Protein AF-A0A2N1M6B8-F1 (afdb_monomer_lite)

Secondary structure (DSSP, 8-state):
-EEEEETT-TTTTTSGGGSEEEE---SS--HHHHHHHHHHHHHHHHHHHTTT-----EE---GGGTT-SSS---EEE-HHHHHH-TTSSTT--S--TTTTS-GGG-PPPHHHHHHHHHHHHHHTT-----EEPTTSS-EE--PPPHHHHHHHHHH--GGGTS-HHHHHHHHHHHHHHHHHHHHHH-TT--HHHHHHHHHHHHHHHTPPPEE-TTT--EEE-----GGG--HHHHHHHHTHHHHHHHTTTT-GGGG-THHHHHHHHHHIIIIITTSSTT-S-TTTT--HHHHHHHHHHHHHHHHHHHHTT--S---EEEEE--

Foldseek 3Di:
DKWKAFLVPLVCLLALLRGFDPFDDPDDDDLVVVLVRCVVVLVVVLVVLVVDDDDAWAWQDDLVCLADPPDQTDTHDWLVQCVVPQPPGPPRDHRDSNSSDHPLLPFDALVVLQVVVQVLVVVLVNHLAWDQDPPDNDIDGDDDDPVSSLCSLQPPQCVVPDDPQVSVLVNVLSVLVNVLSVLLVDLDHQLVVSLVSLVVSVCSQQFDFDADPVPRHTPDDHHDHSSSDDPSSSCSNNPVSVSCVVVVVRRSNSRHCNSVVVSVVCLCVVFPVVDPPQTDDPVPPDGSSRVVVVVSVVSVVVVVVVVVVDPDDIDMHMDDDD

Sequence (322 aa):
MITVALLDDLAKLFEPNYHYTVVLFPGTENYSTLKIAADTLIRELQELSSIGMVIDNICEIAKNQHGDRQTEWIISKKMSILNENPKAYLDHHSPPLFNMIPLDHYVPDKLHIMLRITDQMETLKIRFEFWKICDTDNWCYTFLMGNDKLCVLRKFNLAKLFDPEYVALIRSLWNGFAELYDLLEEREINPHYFRLKAKEWYELFLKKTVVNLETNIILVQGLYQSSDLTPYIHVLVLHIWEFMLKHQRWELNSFSCSAVEKKNHNHVSYFFHKTLKNGGKFQNKTSAIREIMEHENWLFFIFKIIFLFHILNLNIFIFYRF

Structure (mmCIF, N/CA/C/O backbone):
data_AF-A0A2N1M6B8-F1
#
_entry.id   AF-A0A2N1M6B8-F1
#
loop_
_atom_site.group_PDB
_atom_site.id
_atom_site.type_symbol
_atom_site.label_atom_id
_atom_site.label_alt_id
_atom_site.label_comp_id
_atom_site.label_asym_id
_atom_site.label_entity_id
_atom_site.label_seq_id
_atom_site.pdbx_PDB_ins_code
_atom_site.Cartn_x
_atom_site.Cartn_y
_atom_site.Cartn_z
_atom_site.occupancy
_atom_site.B_iso_or_equiv
_atom_site.auth_seq_id
_atom_site.auth_comp_id
_atom_site.auth_asym_id
_atom_site.auth_atom_id
_atom_site.pdbx_PDB_model_num
ATOM 1 N N . MET A 1 1 ? 14.928 4.179 -6.987 1.00 77.75 1 MET A N 1
ATOM 2 C CA . MET A 1 1 ? 15.310 3.122 -7.958 1.00 77.75 1 MET A CA 1
ATOM 3 C C . MET A 1 1 ? 14.069 2.790 -8.762 1.00 77.75 1 MET A C 1
ATOM 5 O O . MET A 1 1 ? 13.017 2.673 -8.148 1.00 77.75 1 MET A O 1
ATOM 9 N N . ILE A 1 2 ? 14.181 2.676 -10.085 1.00 78.00 2 ILE A N 1
ATOM 10 C CA . ILE A 1 2 ? 13.073 2.286 -10.968 1.00 78.00 2 ILE A CA 1
ATOM 11 C C . ILE A 1 2 ? 13.399 0.923 -11.556 1.00 78.00 2 ILE A C 1
ATOM 13 O O . ILE A 1 2 ? 14.467 0.751 -12.157 1.00 78.00 2 ILE A O 1
ATOM 17 N N . THR A 1 3 ? 12.491 -0.027 -11.375 1.00 80.38 3 THR A N 1
ATOM 18 C CA . THR A 1 3 ? 12.636 -1.392 -11.877 1.00 80.38 3 THR A CA 1
ATOM 19 C C . THR A 1 3 ? 11.481 -1.756 -12.789 1.00 80.38 3 THR A C 1
ATOM 21 O O . THR A 1 3 ? 10.383 -1.215 -12.683 1.00 80.38 3 THR A O 1
ATOM 24 N N . VAL A 1 4 ? 11.736 -2.700 -13.682 1.00 75.69 4 VAL A N 1
ATOM 25 C CA . VAL A 1 4 ? 10.759 -3.222 -14.627 1.00 75.69 4 VAL A CA 1
ATOM 26 C C . VAL A 1 4 ? 10.720 -4.738 -14.512 1.00 75.69 4 VAL A C 1
ATOM 28 O O . VAL A 1 4 ? 11.772 -5.370 -14.422 1.00 75.69 4 VAL A O 1
ATOM 31 N N . ALA A 1 5 ? 9.527 -5.324 -14.530 1.00 76.69 5 ALA A N 1
ATOM 32 C CA . ALA A 1 5 ? 9.352 -6.772 -14.593 1.00 76.69 5 ALA A CA 1
ATOM 33 C C . ALA A 1 5 ? 8.326 -7.159 -15.666 1.00 76.69 5 ALA A C 1
ATOM 35 O O . ALA A 1 5 ? 7.483 -6.350 -16.068 1.00 76.69 5 ALA A O 1
ATOM 36 N N . LEU A 1 6 ? 8.413 -8.407 -16.131 1.00 72.88 6 LEU A N 1
ATOM 37 C CA . LEU A 1 6 ? 7.446 -8.994 -17.056 1.00 72.88 6 LEU A CA 1
ATOM 38 C C . LEU A 1 6 ? 6.305 -9.627 -16.261 1.00 72.88 6 LEU A C 1
ATOM 40 O O . LEU A 1 6 ? 6.535 -10.562 -15.498 1.00 72.88 6 LEU A O 1
ATOM 44 N N . LEU A 1 7 ? 5.079 -9.153 -16.473 1.00 71.44 7 LEU A N 1
ATOM 45 C CA . LEU A 1 7 ? 3.898 -9.702 -15.797 1.00 71.44 7 LEU A CA 1
ATOM 46 C C . LEU A 1 7 ? 3.523 -11.096 -16.304 1.00 71.44 7 LEU A C 1
ATOM 48 O O . LEU A 1 7 ? 2.919 -11.873 -15.573 1.00 71.44 7 LEU A O 1
ATOM 52 N N . ASP A 1 8 ? 3.881 -11.424 -17.545 1.00 70.56 8 ASP A N 1
ATOM 53 C CA . ASP A 1 8 ? 3.573 -12.732 -18.129 1.00 70.56 8 ASP A CA 1
ATOM 54 C C . ASP A 1 8 ? 4.428 -13.872 -17.536 1.00 70.56 8 ASP A C 1
ATOM 56 O O . ASP A 1 8 ? 4.082 -15.039 -17.703 1.00 70.56 8 ASP A O 1
ATOM 60 N N . ASP A 1 9 ? 5.497 -13.560 -16.789 1.00 77.00 9 ASP A N 1
ATOM 61 C CA . ASP A 1 9 ? 6.315 -14.542 -16.060 1.00 77.00 9 ASP A CA 1
ATOM 62 C C . ASP A 1 9 ? 5.979 -14.543 -14.553 1.00 77.00 9 ASP A C 1
ATOM 64 O O . ASP A 1 9 ? 6.803 -14.226 -13.689 1.00 77.00 9 ASP A O 1
ATOM 68 N N . LEU A 1 10 ? 4.726 -14.895 -14.235 1.00 75.62 10 LEU A N 1
ATOM 69 C CA . LEU A 1 10 ? 4.168 -14.874 -12.871 1.00 75.62 10 LEU A CA 1
ATOM 70 C C . LEU A 1 10 ? 5.017 -15.651 -11.851 1.00 75.62 10 LEU A C 1
ATOM 72 O O . LEU A 1 10 ? 5.118 -15.252 -10.692 1.00 75.62 10 LEU A O 1
ATOM 76 N N . ALA A 1 11 ? 5.653 -16.750 -12.271 1.00 79.62 11 ALA A N 1
ATOM 77 C CA . ALA A 1 11 ? 6.455 -17.597 -11.388 1.00 79.62 11 ALA A CA 1
ATOM 78 C C . ALA A 1 11 ? 7.696 -16.872 -10.843 1.00 79.62 11 ALA A C 1
ATOM 80 O O . ALA A 1 11 ? 8.099 -17.105 -9.703 1.00 79.62 11 ALA A O 1
ATOM 81 N N . LYS A 1 12 ? 8.283 -15.978 -11.643 1.00 82.69 12 LYS A N 1
ATOM 82 C CA . LYS A 1 12 ? 9.507 -15.240 -11.306 1.00 82.69 12 LYS A CA 1
ATOM 83 C C . LYS A 1 12 ? 9.247 -13.810 -10.855 1.00 82.69 12 LYS A C 1
ATOM 85 O O . LYS A 1 12 ? 10.172 -13.129 -10.425 1.00 82.69 12 LYS A O 1
ATOM 90 N N . LEU A 1 13 ? 7.998 -13.355 -10.884 1.00 81.06 13 LEU A N 1
ATOM 91 C CA . LEU A 1 13 ? 7.628 -11.997 -10.491 1.00 81.06 13 LEU A CA 1
ATOM 92 C C . LEU A 1 13 ? 7.966 -11.679 -9.024 1.00 81.06 13 LEU A C 1
ATOM 94 O O . LEU A 1 13 ? 8.213 -10.529 -8.673 1.00 81.06 13 LEU A O 1
ATOM 98 N N . PHE A 1 14 ? 8.051 -12.699 -8.168 1.00 82.38 14 PHE A N 1
ATOM 99 C CA . PHE A 1 14 ? 8.452 -12.558 -6.764 1.00 82.38 14 PHE A CA 1
ATOM 100 C C . PHE A 1 14 ? 9.972 -12.662 -6.548 1.00 82.38 14 PHE A C 1
ATOM 102 O O . PHE A 1 14 ? 10.462 -12.505 -5.424 1.00 82.38 14 PHE A O 1
ATOM 109 N N . GLU A 1 15 ? 10.738 -12.922 -7.608 1.00 85.06 15 GLU A N 1
ATOM 110 C CA . GLU A 1 15 ? 12.187 -13.041 -7.558 1.00 85.06 15 GLU A CA 1
ATOM 111 C C . GLU A 1 15 ? 12.870 -11.697 -7.876 1.00 85.06 15 GLU A C 1
ATOM 113 O O . GLU A 1 15 ? 12.722 -11.163 -8.976 1.00 85.06 15 GLU A O 1
ATOM 118 N N . PRO A 1 16 ? 13.714 -11.163 -6.972 1.00 83.50 16 PRO A N 1
ATOM 119 C CA . PRO A 1 16 ? 14.399 -9.879 -7.166 1.00 83.50 16 PRO A CA 1
ATOM 120 C C . PRO A 1 16 ? 15.223 -9.764 -8.457 1.00 83.50 16 PRO A C 1
ATOM 122 O O . PRO A 1 16 ? 15.417 -8.670 -8.979 1.00 83.50 16 PRO A O 1
ATOM 125 N N . ASN A 1 17 ? 15.736 -10.882 -8.976 1.00 83.19 17 ASN A N 1
ATOM 126 C CA . ASN A 1 17 ? 16.602 -10.893 -10.158 1.00 83.19 17 ASN A CA 1
ATOM 127 C C . ASN A 1 17 ? 15.834 -10.682 -11.471 1.00 83.19 17 ASN A C 1
ATOM 129 O O . ASN A 1 17 ? 16.452 -10.344 -12.476 1.00 83.19 17 ASN A O 1
ATOM 133 N N . TYR A 1 18 ? 14.509 -10.842 -11.451 1.00 82.56 18 TYR A N 1
ATOM 134 C CA . TYR A 1 18 ? 13.621 -10.615 -12.596 1.00 82.56 18 TYR A CA 1
ATOM 135 C C . TYR A 1 18 ? 12.947 -9.237 -12.557 1.00 82.56 18 TYR A C 1
ATOM 137 O O . TYR A 1 18 ? 12.145 -8.901 -13.424 1.00 82.56 18 TYR A O 1
ATOM 145 N N . HIS A 1 19 ? 13.316 -8.417 -11.568 1.00 80.94 19 HIS A N 1
ATOM 146 C CA . HIS A 1 19 ? 13.039 -6.986 -11.528 1.00 80.94 19 HIS A CA 1
ATOM 147 C C . HIS A 1 19 ? 14.270 -6.250 -12.037 1.00 80.94 19 HIS A C 1
ATOM 149 O O . HIS A 1 19 ? 15.235 -6.037 -11.303 1.00 80.94 19 HIS A O 1
ATOM 155 N N . TYR A 1 20 ? 14.274 -5.897 -13.313 1.00 82.06 20 TYR A N 1
ATOM 156 C CA . TYR A 1 20 ? 15.422 -5.296 -13.978 1.00 82.06 20 TYR A CA 1
ATOM 157 C C . TYR A 1 20 ? 15.507 -3.813 -13.644 1.00 82.06 20 TYR A C 1
ATOM 159 O O . TYR A 1 20 ? 14.554 -3.069 -13.875 1.00 82.06 20 TYR A O 1
ATOM 167 N N . THR A 1 21 ? 16.633 -3.363 -13.090 1.00 82.12 21 THR A N 1
ATOM 168 C CA . THR A 1 21 ? 16.799 -1.942 -12.775 1.00 82.12 21 THR A CA 1
ATOM 169 C C . THR A 1 21 ? 17.074 -1.153 -14.041 1.00 82.12 21 THR A C 1
ATOM 171 O O . THR A 1 21 ? 18.064 -1.399 -14.723 1.00 82.12 21 THR A O 1
ATOM 174 N N . VAL A 1 22 ? 16.221 -0.171 -14.322 1.00 76.38 22 VAL A N 1
ATOM 175 C CA . VAL A 1 22 ? 16.347 0.691 -15.505 1.00 76.38 22 VAL A CA 1
ATOM 176 C C . VAL A 1 22 ? 16.880 2.068 -15.124 1.00 76.38 22 VAL A C 1
ATOM 178 O O . VAL A 1 22 ? 17.647 2.666 -15.872 1.00 76.38 22 VAL A O 1
ATOM 181 N N . VAL A 1 23 ? 16.534 2.558 -13.928 1.00 77.19 23 VAL A N 1
ATOM 182 C CA . VAL A 1 23 ? 17.032 3.843 -13.422 1.00 77.19 23 VAL A CA 1
ATOM 183 C C . VAL A 1 23 ? 17.522 3.690 -11.986 1.00 77.19 23 VAL A C 1
ATOM 185 O O . VAL A 1 23 ? 16.770 3.338 -11.069 1.00 77.19 23 VAL A O 1
ATOM 188 N N . LEU A 1 24 ? 18.796 4.017 -11.774 1.00 76.69 24 LEU A N 1
ATOM 189 C CA . LEU A 1 24 ? 19.393 4.180 -10.452 1.00 76.69 24 LEU A CA 1
ATOM 190 C C . LEU A 1 24 ? 19.561 5.665 -10.167 1.00 76.69 24 LEU A C 1
ATOM 192 O O . LEU A 1 24 ? 20.281 6.368 -10.868 1.00 76.69 24 LEU A O 1
ATOM 196 N N . PHE A 1 25 ? 18.893 6.124 -9.115 1.00 73.19 25 PHE A N 1
ATOM 197 C CA . PHE A 1 25 ? 18.951 7.506 -8.668 1.00 73.19 25 PHE A CA 1
ATOM 198 C C . PHE A 1 25 ? 19.663 7.569 -7.310 1.00 73.19 25 PHE A C 1
ATOM 200 O O . PHE A 1 25 ? 19.127 7.039 -6.332 1.00 73.19 25 PHE A O 1
ATOM 207 N N . PRO A 1 26 ? 20.869 8.159 -7.235 1.00 66.94 26 PRO A N 1
ATOM 208 C CA . PRO A 1 26 ? 21.558 8.372 -5.972 1.00 66.94 26 PRO A CA 1
ATOM 209 C C . PRO A 1 26 ? 21.147 9.705 -5.331 1.00 66.94 26 PRO A C 1
ATOM 211 O O . PRO A 1 26 ? 21.200 10.752 -5.971 1.00 66.94 26 PRO A O 1
ATOM 214 N N . GLY A 1 27 ? 20.809 9.678 -4.040 1.00 66.81 27 GLY A N 1
ATOM 215 C CA . GLY A 1 27 ? 20.515 10.878 -3.248 1.00 66.81 27 GLY A CA 1
ATOM 216 C C . GLY A 1 27 ? 19.039 11.030 -2.879 1.00 66.81 27 GLY A C 1
ATOM 217 O O . GLY A 1 27 ? 18.257 10.089 -2.989 1.00 66.81 27 GLY A O 1
ATOM 218 N N . THR A 1 28 ? 18.670 12.215 -2.388 1.00 67.94 28 THR A N 1
ATOM 219 C CA . THR A 1 28 ? 17.295 12.516 -1.969 1.00 67.94 28 THR A CA 1
ATOM 220 C C . THR A 1 28 ? 16.399 12.733 -3.175 1.00 67.94 28 THR A C 1
ATOM 222 O O . THR A 1 28 ? 16.724 13.523 -4.064 1.00 67.94 28 THR A O 1
ATOM 225 N N . GLU A 1 29 ? 15.272 12.034 -3.190 1.00 68.19 29 GLU A N 1
ATOM 226 C CA . GLU A 1 29 ? 14.307 12.077 -4.277 1.00 68.19 29 GLU A CA 1
ATOM 227 C C . GLU A 1 29 ? 13.737 13.490 -4.473 1.00 68.19 29 GLU A C 1
ATOM 229 O O . GLU A 1 29 ? 13.242 14.126 -3.542 1.00 68.19 29 GLU A O 1
ATOM 234 N N . ASN A 1 30 ? 13.818 13.991 -5.705 1.00 81.12 30 ASN A N 1
ATOM 235 C CA . ASN A 1 30 ? 13.208 15.244 -6.130 1.00 81.12 30 ASN A CA 1
ATOM 236 C C . ASN A 1 30 ? 12.657 15.062 -7.547 1.00 81.12 30 ASN A C 1
ATOM 238 O O . ASN A 1 30 ? 13.334 14.519 -8.416 1.00 81.12 30 ASN A O 1
ATOM 242 N N . TYR A 1 31 ? 11.439 15.549 -7.789 1.00 81.75 31 TYR A N 1
ATOM 243 C CA . TYR A 1 31 ? 10.756 15.391 -9.073 1.00 81.75 31 TYR A CA 1
ATOM 244 C C . TYR A 1 31 ? 11.598 15.854 -10.275 1.00 81.75 31 TYR A C 1
ATOM 246 O O . TYR A 1 31 ? 11.658 15.167 -11.290 1.00 81.75 31 TYR A O 1
ATOM 254 N N . SER A 1 32 ? 12.287 16.994 -10.164 1.00 82.94 32 SER A N 1
ATOM 255 C CA . SER A 1 32 ? 13.091 17.560 -11.257 1.00 82.94 32 SER A CA 1
ATOM 256 C C . SER A 1 32 ? 14.286 16.680 -11.627 1.00 82.94 32 SER A C 1
ATOM 258 O O . SER A 1 32 ? 14.518 16.408 -12.803 1.00 82.94 32 SER A O 1
ATOM 260 N N . THR A 1 33 ? 15.015 16.182 -10.629 1.00 82.31 33 THR A N 1
ATOM 261 C CA . THR A 1 33 ? 16.193 15.335 -10.833 1.00 82.31 33 THR A CA 1
ATOM 262 C C . THR A 1 33 ? 15.798 13.927 -11.257 1.00 82.31 33 THR A C 1
ATOM 264 O O . THR A 1 33 ? 16.458 13.335 -12.107 1.00 82.31 33 THR A O 1
ATOM 267 N N . LEU A 1 34 ? 14.688 13.413 -10.726 1.00 80.81 34 LEU A N 1
ATOM 268 C CA . LEU A 1 34 ? 14.121 12.133 -11.126 1.00 80.81 34 LEU A CA 1
ATOM 269 C C . LEU A 1 34 ? 13.634 12.159 -12.578 1.00 80.81 34 LEU A C 1
ATOM 271 O O . LEU A 1 34 ? 13.918 11.228 -13.326 1.00 80.81 34 LEU A O 1
ATOM 275 N N . LYS A 1 35 ? 12.967 13.241 -12.997 1.00 83.31 35 LYS A N 1
ATOM 276 C CA . LYS A 1 35 ? 12.542 13.439 -14.387 1.00 83.31 35 LYS A CA 1
ATOM 277 C C . LYS A 1 35 ? 13.728 13.416 -15.347 1.00 83.31 35 LYS A C 1
ATOM 279 O O . LYS A 1 35 ? 13.648 12.763 -16.377 1.00 83.31 35 LYS A O 1
ATOM 284 N N . ILE A 1 36 ? 14.835 14.069 -14.987 1.00 82.81 36 ILE A N 1
ATOM 285 C CA . ILE A 1 36 ? 16.073 14.040 -15.781 1.00 82.81 36 ILE A CA 1
ATOM 286 C C . ILE A 1 36 ? 16.651 12.620 -15.834 1.00 82.81 36 ILE A C 1
ATOM 288 O O . ILE A 1 36 ? 17.014 12.143 -16.904 1.00 82.81 36 ILE A O 1
ATOM 292 N N . ALA A 1 37 ? 16.715 11.924 -14.696 1.00 79.44 37 ALA A N 1
ATOM 293 C CA . ALA A 1 37 ? 17.254 10.566 -14.631 1.00 79.44 37 ALA A CA 1
ATOM 294 C C . ALA A 1 37 ? 16.411 9.545 -15.419 1.00 79.44 37 ALA A C 1
ATOM 296 O O . ALA A 1 37 ? 16.953 8.566 -15.927 1.00 79.44 37 ALA A O 1
ATOM 297 N N . ALA A 1 38 ? 15.100 9.771 -15.521 1.00 81.06 38 ALA A N 1
ATOM 298 C CA . ALA A 1 38 ? 14.165 8.917 -16.243 1.00 81.06 38 ALA A CA 1
ATOM 299 C C . ALA A 1 38 ? 13.922 9.347 -17.704 1.00 81.06 38 ALA A C 1
ATOM 301 O O . ALA A 1 38 ? 13.189 8.652 -18.398 1.00 81.06 38 ALA A O 1
ATOM 302 N N . ASP A 1 39 ? 14.516 10.443 -18.192 1.00 80.94 39 ASP A N 1
ATOM 303 C CA . ASP A 1 39 ? 14.185 11.049 -19.496 1.00 80.94 39 ASP A CA 1
ATOM 304 C C . ASP A 1 39 ? 14.334 10.076 -20.675 1.00 80.94 39 ASP A C 1
ATOM 306 O O . ASP A 1 39 ? 13.427 9.938 -21.496 1.00 80.94 39 ASP A O 1
ATOM 310 N N . THR A 1 40 ? 15.441 9.327 -20.716 1.00 77.06 40 THR A N 1
ATOM 311 C CA . THR A 1 40 ? 15.673 8.300 -21.742 1.00 77.06 40 THR A CA 1
ATOM 312 C C . THR A 1 40 ? 14.572 7.243 -21.731 1.00 77.06 40 THR A C 1
ATOM 314 O O . THR A 1 40 ? 14.008 6.937 -22.777 1.00 77.06 40 THR A O 1
ATOM 317 N N . LEU A 1 41 ? 14.223 6.728 -20.546 1.00 77.38 41 LEU A N 1
ATOM 318 C CA . LEU A 1 41 ? 13.160 5.736 -20.382 1.00 77.38 41 LEU A CA 1
ATOM 319 C C . LEU A 1 41 ? 11.796 6.310 -20.790 1.00 77.38 41 LEU A C 1
ATOM 321 O O . LEU A 1 41 ? 11.024 5.640 -21.465 1.00 77.38 41 LEU A O 1
ATOM 325 N N . ILE A 1 42 ? 11.502 7.555 -20.408 1.00 78.75 42 ILE A N 1
ATOM 326 C CA . ILE A 1 42 ? 10.256 8.242 -20.768 1.00 78.75 42 ILE A CA 1
ATOM 327 C C . ILE A 1 42 ? 10.128 8.351 -22.290 1.00 78.75 42 ILE A C 1
ATOM 329 O O . ILE A 1 42 ? 9.075 8.021 -22.829 1.00 78.75 42 ILE A O 1
ATOM 333 N N . ARG A 1 43 ? 11.191 8.760 -22.992 1.00 75.94 43 ARG A N 1
ATOM 334 C CA . ARG A 1 43 ? 11.193 8.856 -24.459 1.00 75.94 43 ARG A CA 1
ATOM 335 C C . ARG A 1 43 ? 10.968 7.503 -25.134 1.00 75.94 43 ARG A C 1
ATOM 337 O O . ARG A 1 43 ? 10.127 7.411 -26.022 1.00 75.94 43 ARG A O 1
ATOM 344 N N . GLU A 1 44 ? 11.667 6.459 -24.686 1.00 71.06 44 GLU A N 1
ATOM 345 C CA . GLU A 1 44 ? 11.485 5.096 -25.209 1.00 71.06 44 GLU A CA 1
ATOM 346 C C . GLU A 1 44 ? 10.043 4.600 -24.994 1.00 71.06 44 GLU A C 1
ATOM 348 O O . GLU A 1 44 ? 9.427 4.041 -25.900 1.00 71.06 44 GLU A O 1
ATOM 353 N N . LEU A 1 45 ? 9.457 4.863 -23.822 1.00 70.62 45 LEU A N 1
ATOM 354 C CA . LEU A 1 45 ? 8.063 4.514 -23.532 1.00 70.62 45 LEU A CA 1
ATOM 355 C C . LEU A 1 45 ? 7.064 5.320 -24.373 1.00 70.62 45 LEU A C 1
ATOM 357 O O . LEU A 1 45 ? 6.035 4.780 -24.772 1.00 70.62 45 LEU A O 1
ATOM 361 N N . GLN A 1 46 ? 7.343 6.592 -24.661 1.00 72.00 46 GLN A N 1
ATOM 362 C CA . GLN A 1 46 ? 6.497 7.424 -25.521 1.00 72.00 46 GLN A CA 1
ATOM 363 C C . GLN A 1 46 ? 6.475 6.904 -26.961 1.00 72.00 46 GLN A C 1
ATOM 365 O O . GLN A 1 46 ? 5.391 6.777 -27.538 1.00 72.00 46 GLN A O 1
ATOM 370 N N . GLU A 1 47 ? 7.639 6.540 -27.505 1.00 70.69 47 GLU A N 1
ATOM 371 C CA . GLU A 1 47 ? 7.759 5.897 -28.818 1.00 70.69 47 GLU A CA 1
ATOM 372 C C . GLU A 1 47 ? 6.946 4.595 -28.864 1.00 70.69 47 GLU A C 1
ATOM 374 O O . GLU A 1 47 ? 6.155 4.397 -29.787 1.00 70.69 47 GLU A O 1
ATOM 379 N N . LEU A 1 48 ? 7.039 3.756 -27.826 1.00 63.91 48 LEU A N 1
ATOM 380 C CA . LEU A 1 48 ? 6.246 2.526 -27.720 1.00 63.91 48 LEU A CA 1
ATOM 381 C C . LEU A 1 48 ? 4.736 2.796 -27.598 1.00 63.91 48 LEU A C 1
ATOM 383 O O . LEU A 1 48 ? 3.940 2.098 -28.226 1.00 63.91 48 LEU A O 1
ATOM 387 N N . SER A 1 49 ? 4.326 3.822 -26.843 1.00 61.84 49 SER A N 1
ATOM 388 C CA . SER A 1 49 ? 2.904 4.161 -26.668 1.00 61.84 49 SER A CA 1
ATOM 389 C C . SER A 1 49 ? 2.232 4.575 -27.983 1.00 61.84 49 SER A C 1
ATOM 391 O O . SER A 1 49 ? 1.070 4.237 -28.215 1.00 61.84 49 SER A O 1
ATOM 393 N N . SER A 1 50 ? 2.988 5.218 -28.887 1.00 59.94 50 SER A N 1
ATOM 394 C CA . SER A 1 50 ? 2.508 5.671 -30.200 1.00 59.94 50 SER A CA 1
ATOM 395 C C . SER A 1 50 ? 2.099 4.528 -31.143 1.00 59.94 50 SER A C 1
ATOM 397 O O . SER A 1 50 ? 1.430 4.768 -32.147 1.00 59.94 50 SER A O 1
ATOM 399 N N . ILE A 1 51 ? 2.447 3.280 -30.796 1.00 55.16 51 ILE A N 1
ATOM 400 C CA . ILE A 1 51 ? 2.223 2.075 -31.607 1.00 55.16 51 ILE A CA 1
ATOM 401 C C . ILE A 1 51 ? 0.948 1.310 -31.178 1.00 55.16 51 ILE A C 1
ATOM 403 O O . ILE A 1 51 ? 0.564 0.355 -31.848 1.00 55.16 51 ILE A O 1
ATOM 407 N N . GLY A 1 52 ? 0.216 1.752 -30.139 1.00 45.62 52 GLY A N 1
ATOM 408 C CA . GLY A 1 52 ? -1.165 1.277 -29.924 1.00 45.62 52 GLY A CA 1
ATOM 409 C C . GLY A 1 52 ? -1.628 1.002 -28.492 1.00 45.62 52 GLY A C 1
ATOM 410 O O . GLY A 1 52 ? -2.522 0.178 -28.314 1.00 45.62 52 GLY A O 1
ATOM 411 N N . MET A 1 53 ? -1.083 1.666 -27.468 1.00 37.66 53 MET A N 1
ATOM 412 C CA . MET A 1 53 ? -1.631 1.564 -26.106 1.00 37.66 53 MET A CA 1
ATOM 413 C C . MET A 1 53 ? -2.602 2.714 -25.822 1.00 37.66 53 MET A C 1
ATOM 415 O O . MET A 1 53 ? -2.190 3.859 -25.663 1.00 37.66 53 MET A O 1
ATOM 419 N N . VAL A 1 54 ? -3.896 2.405 -25.728 1.00 37.59 54 VAL A N 1
ATOM 420 C CA . VAL A 1 54 ? -4.938 3.324 -25.241 1.00 37.59 54 VAL A CA 1
ATOM 421 C C . VAL A 1 54 ? -5.869 2.541 -24.323 1.00 37.59 54 VAL A C 1
ATOM 423 O O . VAL A 1 54 ? -6.289 1.465 -24.732 1.00 37.59 54 VAL A O 1
ATOM 426 N N . ILE A 1 55 ? -6.181 3.083 -23.134 1.00 31.28 55 ILE A N 1
ATOM 427 C CA . ILE A 1 55 ? -7.445 2.998 -22.353 1.00 31.28 55 ILE A CA 1
ATOM 428 C C . ILE A 1 55 ? -7.235 3.739 -21.004 1.00 31.28 55 ILE A C 1
ATOM 430 O O . ILE A 1 55 ? -6.134 3.711 -20.477 1.00 31.28 55 ILE A O 1
ATOM 434 N N . ASP A 1 56 ? -8.263 4.444 -20.495 1.00 34.28 56 ASP A N 1
ATOM 435 C CA . ASP A 1 56 ? -8.227 5.429 -19.387 1.00 34.28 56 ASP A CA 1
ATOM 436 C C . ASP A 1 56 ? -8.703 4.902 -17.998 1.00 34.28 56 ASP A C 1
ATOM 438 O O . ASP A 1 56 ? -9.620 4.079 -17.922 1.00 34.28 56 ASP A O 1
ATOM 442 N N . ASN A 1 57 ? -8.190 5.512 -16.902 1.00 42.34 57 ASN A N 1
ATOM 443 C CA . ASN A 1 57 ? -8.927 6.183 -15.783 1.00 42.34 57 ASN A CA 1
ATOM 444 C C . ASN A 1 57 ? -8.303 6.009 -14.345 1.00 42.34 57 ASN A C 1
ATOM 446 O O . ASN A 1 57 ? -7.896 4.911 -13.990 1.00 42.34 57 ASN A O 1
ATOM 450 N N . ILE A 1 58 ? -8.332 7.031 -13.454 1.00 50.16 58 ILE A N 1
ATOM 451 C CA . ILE A 1 58 ? -8.165 6.960 -11.951 1.00 50.16 58 ILE A CA 1
ATOM 452 C C . ILE A 1 58 ? -9.296 7.736 -11.227 1.00 50.16 58 ILE A C 1
ATOM 454 O O . ILE A 1 58 ? -9.934 8.554 -11.845 1.00 50.16 58 ILE A O 1
ATOM 458 N N . CYS A 1 59 ? -9.607 7.563 -9.937 1.00 52.47 59 CYS A N 1
ATOM 459 C CA . CYS A 1 59 ? -10.696 8.313 -9.262 1.00 52.47 59 CYS A CA 1
ATOM 460 C C . CYS A 1 59 ? -10.444 9.827 -9.013 1.00 52.47 59 CYS A C 1
ATOM 462 O O . CYS A 1 59 ? -9.345 10.236 -8.618 1.00 52.47 59 CYS A O 1
ATOM 464 N N . GLU A 1 60 ? -11.469 10.672 -9.217 1.00 55.47 60 GLU A N 1
ATOM 465 C CA . GLU A 1 60 ? -11.489 12.129 -8.966 1.00 55.47 60 GLU A CA 1
ATOM 466 C C . GLU A 1 60 ? -11.859 12.476 -7.523 1.00 55.47 60 GLU A C 1
ATOM 468 O O . GLU A 1 60 ? -13.000 12.805 -7.223 1.00 55.47 60 GLU A O 1
ATOM 473 N N . ILE A 1 61 ? -10.890 12.405 -6.609 1.00 58.38 61 ILE A N 1
ATOM 474 C CA . ILE A 1 61 ? -11.137 12.737 -5.201 1.00 58.38 61 ILE A CA 1
ATOM 475 C C . ILE A 1 61 ? -10.138 13.764 -4.691 1.00 58.38 61 ILE A C 1
ATOM 477 O O . ILE A 1 61 ? -8.931 13.635 -4.924 1.00 58.38 61 ILE A O 1
ATOM 481 N N . ALA A 1 62 ? -10.675 14.769 -3.999 1.00 57.72 62 ALA A N 1
ATOM 482 C CA . ALA A 1 62 ? -9.945 15.730 -3.185 1.00 57.72 62 ALA A CA 1
ATOM 483 C C . ALA A 1 62 ? -9.852 15.253 -1.725 1.00 57.72 62 ALA A C 1
ATOM 485 O O . ALA A 1 62 ? -10.764 14.594 -1.218 1.00 57.72 62 ALA A O 1
ATOM 486 N N . LYS A 1 63 ? -8.787 15.640 -1.008 1.00 59.16 63 LYS A N 1
ATOM 487 C CA . LYS A 1 63 ? -8.549 15.199 0.386 1.00 59.16 63 LYS A CA 1
ATOM 488 C C . LYS A 1 63 ? -9.717 15.448 1.345 1.00 59.16 63 LYS A C 1
ATOM 490 O O . LYS A 1 63 ? -9.937 14.673 2.270 1.00 59.16 63 LYS A O 1
ATOM 495 N N . ASN A 1 64 ? -10.471 16.523 1.141 1.00 61.91 64 ASN A N 1
ATOM 496 C CA . ASN A 1 64 ? -11.614 16.896 1.976 1.00 61.91 64 ASN A CA 1
ATOM 497 C C . ASN A 1 64 ? -12.889 16.075 1.699 1.00 61.91 64 ASN A C 1
ATOM 499 O O . ASN A 1 64 ? -13.844 16.185 2.463 1.00 61.91 64 ASN A O 1
ATOM 503 N N . GLN A 1 65 ? -12.915 15.260 0.641 1.00 58.56 65 GLN A N 1
ATOM 504 C CA . GLN A 1 65 ? -14.086 14.482 0.221 1.00 58.56 65 GLN A CA 1
ATOM 505 C C . GLN A 1 65 ? -14.022 13.000 0.618 1.00 58.56 65 GLN A C 1
ATOM 507 O O . GLN A 1 65 ? -14.999 12.284 0.425 1.00 58.56 65 GLN A O 1
ATOM 512 N N . HIS A 1 66 ? -12.928 12.533 1.234 1.00 59.12 66 HIS A N 1
ATOM 513 C CA . HIS A 1 66 ? -12.741 11.119 1.611 1.00 59.12 66 HIS A CA 1
ATOM 514 C C . HIS A 1 66 ? -13.871 10.546 2.490 1.00 59.12 66 HIS A C 1
ATOM 516 O O . HIS A 1 66 ? -14.058 9.332 2.550 1.00 59.12 66 HIS A O 1
ATOM 522 N N . GLY A 1 67 ? -14.593 11.421 3.193 1.00 55.22 67 GLY A N 1
ATOM 523 C CA . GLY A 1 67 ? -15.667 11.093 4.124 1.00 55.22 67 GLY A CA 1
ATOM 524 C C . GLY A 1 67 ? -17.082 11.052 3.564 1.00 55.22 67 GLY A C 1
ATOM 525 O O . GLY A 1 67 ? -17.996 10.754 4.337 1.00 55.22 67 GLY A O 1
ATOM 526 N N . ASP A 1 68 ? -17.291 11.418 2.297 1.00 63.78 68 ASP A N 1
ATOM 527 C CA . ASP A 1 68 ? -18.641 11.476 1.739 1.00 63.78 68 ASP A CA 1
ATOM 528 C C . ASP A 1 68 ? -19.181 10.060 1.509 1.00 63.78 68 ASP A C 1
ATOM 530 O O . ASP A 1 68 ? -18.595 9.253 0.785 1.00 63.78 68 ASP A O 1
ATOM 534 N N . ARG A 1 69 ? -20.297 9.764 2.182 1.00 56.19 69 ARG A N 1
ATOM 535 C CA . ARG A 1 69 ? -20.962 8.455 2.181 1.00 56.19 69 ARG A CA 1
ATOM 536 C C . ARG A 1 69 ? -22.093 8.364 1.155 1.00 56.19 69 ARG A C 1
ATOM 538 O O . ARG A 1 69 ? -22.667 7.289 1.006 1.00 56.19 69 ARG A O 1
ATOM 545 N N . GLN A 1 70 ? -22.475 9.477 0.524 1.00 53.34 70 GLN A N 1
ATOM 546 C CA . GLN A 1 70 ? -23.621 9.533 -0.395 1.00 53.34 70 GLN A CA 1
ATOM 547 C C . GLN A 1 70 ? -23.222 9.345 -1.863 1.00 53.34 70 GLN A C 1
ATOM 549 O O . GLN A 1 70 ? -24.088 9.140 -2.712 1.00 53.34 70 GLN A O 1
ATOM 554 N N . THR A 1 71 ? -21.926 9.369 -2.161 1.00 57.44 71 THR A N 1
ATOM 555 C CA . THR A 1 71 ? -21.370 9.216 -3.502 1.00 57.44 71 THR A CA 1
ATOM 556 C C . THR A 1 71 ? -20.845 7.798 -3.725 1.00 57.44 71 THR A C 1
ATOM 558 O O . THR A 1 71 ? -20.030 7.281 -2.960 1.00 57.44 71 THR A O 1
ATOM 561 N N . GLU A 1 72 ? -21.293 7.147 -4.804 1.00 61.78 72 GLU A N 1
ATOM 562 C CA . GLU A 1 72 ? -20.544 6.016 -5.354 1.00 61.78 72 GLU A CA 1
ATOM 563 C C . GLU A 1 72 ? -19.301 6.573 -6.050 1.00 61.78 72 GLU A C 1
ATOM 565 O O . GLU A 1 72 ? -19.381 7.207 -7.101 1.00 61.78 72 GLU A O 1
ATOM 570 N N . TRP A 1 73 ? -18.147 6.377 -5.418 1.00 66.75 73 TRP A N 1
ATOM 571 C CA . TRP A 1 73 ? -16.865 6.807 -5.956 1.00 66.75 73 TRP A CA 1
ATOM 572 C C . TRP A 1 73 ? -16.446 5.889 -7.103 1.00 66.75 73 TRP A C 1
ATOM 574 O O . TRP A 1 73 ? -16.210 4.702 -6.892 1.00 66.75 73 TRP A O 1
ATOM 584 N N . ILE A 1 74 ? -16.361 6.451 -8.310 1.00 62.69 74 ILE A N 1
ATOM 585 C CA . ILE A 1 74 ? -15.975 5.740 -9.534 1.00 62.69 74 ILE A CA 1
ATOM 586 C C . ILE A 1 74 ? -14.692 6.363 -10.090 1.00 62.69 74 ILE A C 1
ATOM 588 O O . ILE A 1 74 ? -14.425 7.559 -9.952 1.00 62.69 74 ILE A O 1
ATOM 592 N N . ILE A 1 75 ? -13.870 5.531 -10.715 1.00 65.62 75 ILE A N 1
ATOM 593 C CA . ILE A 1 75 ? -12.644 5.924 -11.404 1.00 65.62 75 ILE A CA 1
ATOM 594 C C . ILE A 1 75 ? -12.977 6.780 -12.663 1.00 65.62 75 ILE A C 1
ATOM 596 O O . ILE A 1 75 ? -13.565 6.254 -13.604 1.00 65.62 75 ILE A O 1
ATOM 600 N N . SER A 1 76 ? -12.593 8.073 -12.710 1.00 68.50 76 SER A N 1
ATOM 601 C CA . SER A 1 76 ? -12.967 9.031 -13.789 1.00 68.50 76 SER A CA 1
ATOM 602 C C . SER A 1 76 ? -11.876 9.996 -14.316 1.00 68.50 76 SER A C 1
ATOM 604 O O . SER A 1 76 ? -11.988 10.471 -15.445 1.00 68.50 76 SER A O 1
ATOM 606 N N . LYS A 1 77 ? -10.810 10.280 -13.551 1.00 73.88 77 LYS A N 1
ATOM 607 C CA . LYS A 1 77 ? -9.625 11.063 -13.949 1.00 73.88 77 LYS A CA 1
ATOM 608 C C . LYS A 1 77 ? -8.994 10.472 -15.190 1.00 73.88 77 LYS A C 1
ATOM 610 O O . LYS A 1 77 ? -8.625 9.300 -15.198 1.00 73.88 77 LYS A O 1
ATOM 615 N N . LYS A 1 78 ? -8.709 11.328 -16.163 1.00 76.25 78 LYS A N 1
ATOM 616 C CA . LYS A 1 78 ? -7.998 10.955 -17.392 1.00 76.25 78 LYS A CA 1
ATOM 617 C C . LYS A 1 78 ? -6.581 11.501 -17.426 1.00 76.25 78 LYS A C 1
ATOM 619 O O . LYS A 1 78 ? -6.340 12.637 -17.008 1.00 76.25 78 LYS A O 1
ATOM 624 N N . MET A 1 79 ? -5.661 10.706 -17.975 1.00 78.81 79 MET A N 1
ATOM 625 C CA . MET A 1 79 ? -4.268 11.125 -18.158 1.00 78.81 79 MET A CA 1
ATOM 626 C C . MET A 1 79 ? -4.161 12.281 -19.162 1.00 78.81 79 MET A C 1
ATOM 628 O O . MET A 1 79 ? -3.395 13.215 -18.946 1.00 78.81 79 MET A O 1
ATOM 632 N N . SER A 1 80 ? -4.989 12.273 -20.212 1.00 81.00 80 SER A N 1
ATOM 633 C CA . SER A 1 80 ? -5.065 13.348 -21.215 1.00 81.00 80 SER A CA 1
ATOM 634 C C . SER A 1 80 ? -5.326 14.722 -20.591 1.00 81.00 80 SER A C 1
ATOM 636 O O . SER A 1 80 ? -4.610 15.677 -20.877 1.00 81.00 80 SER A O 1
ATOM 638 N N . ILE A 1 81 ? -6.271 14.797 -19.653 1.00 81.88 81 ILE A N 1
ATOM 639 C CA . ILE A 1 81 ? -6.617 16.035 -18.943 1.00 81.88 81 ILE A CA 1
ATOM 640 C C . ILE A 1 81 ? -5.437 16.531 -18.086 1.00 81.88 81 ILE A C 1
ATOM 642 O O . ILE A 1 81 ? -5.149 17.727 -18.071 1.00 81.88 81 ILE A O 1
ATOM 646 N N . LEU A 1 82 ? -4.717 15.628 -17.406 1.00 80.38 82 LEU A N 1
ATOM 647 C CA . LEU A 1 82 ? -3.518 15.981 -16.627 1.00 80.38 82 LEU A CA 1
ATOM 648 C C . LEU A 1 82 ? -2.348 16.437 -17.506 1.00 80.38 82 LEU A C 1
ATOM 650 O O . LEU A 1 82 ? -1.557 17.278 -17.077 1.00 80.38 82 LEU A O 1
ATOM 654 N N . ASN A 1 83 ? -2.235 15.887 -18.715 1.00 82.69 83 ASN A N 1
ATOM 655 C CA . ASN A 1 83 ? -1.209 16.268 -19.682 1.00 82.69 83 ASN A CA 1
ATOM 656 C C . ASN A 1 83 ? -1.422 17.681 -20.219 1.00 82.69 83 ASN A C 1
ATOM 658 O O . ASN A 1 83 ? -0.453 18.419 -20.383 1.00 82.69 83 ASN A O 1
ATOM 662 N N . GLU A 1 84 ? -2.676 18.065 -20.453 1.00 85.00 84 GLU A N 1
ATOM 663 C CA . GLU A 1 84 ? -3.042 19.416 -20.885 1.00 85.00 84 GLU A CA 1
ATOM 664 C C . GLU A 1 84 ? -2.957 20.426 -19.736 1.00 85.00 84 GLU A C 1
ATOM 666 O O . GLU A 1 84 ? -2.406 21.517 -19.890 1.00 85.00 84 GLU A O 1
ATOM 671 N N . ASN A 1 85 ? -3.481 20.059 -18.564 1.00 84.94 85 ASN A N 1
ATOM 672 C CA . ASN A 1 85 ? -3.473 20.899 -17.376 1.00 84.94 85 ASN A CA 1
ATOM 673 C C . ASN A 1 85 ? -3.178 20.065 -16.115 1.00 84.94 85 ASN A C 1
ATOM 675 O O . ASN A 1 85 ? -4.091 19.490 -15.516 1.00 84.94 85 ASN A O 1
ATOM 679 N N . PRO A 1 86 ? -1.930 20.092 -15.614 1.00 80.44 86 PRO A N 1
ATOM 680 C CA . PRO A 1 86 ? -1.539 19.376 -14.400 1.00 80.44 86 PRO A CA 1
ATOM 681 C C . PRO A 1 86 ? -2.293 19.784 -13.130 1.00 80.44 86 PRO A C 1
ATOM 683 O O . PRO A 1 86 ? -2.195 19.090 -12.129 1.00 80.44 86 PRO A O 1
ATOM 686 N N . LYS A 1 87 ? -3.013 20.911 -13.143 1.00 83.19 87 LYS A N 1
ATOM 687 C CA . LYS A 1 87 ? -3.822 21.407 -12.018 1.00 83.19 87 LYS A CA 1
ATOM 688 C C . LYS A 1 87 ? -5.325 21.223 -12.245 1.00 83.19 87 LYS A C 1
ATOM 690 O O . LYS A 1 87 ? -6.118 21.801 -11.508 1.00 83.19 87 LYS A O 1
ATOM 695 N N . ALA A 1 88 ? -5.727 20.471 -13.274 1.00 81.50 88 ALA A N 1
ATOM 696 C CA . ALA A 1 88 ? -7.135 20.225 -13.593 1.00 81.50 88 ALA A CA 1
ATOM 697 C C . ALA A 1 88 ? -7.889 19.544 -12.443 1.00 81.50 88 ALA A C 1
ATOM 699 O O . ALA A 1 88 ? -9.077 19.791 -12.254 1.00 81.50 88 ALA A O 1
ATOM 700 N N . TYR A 1 89 ? -7.187 18.732 -11.652 1.00 75.50 89 TYR A N 1
ATOM 701 C CA . TYR A 1 89 ? -7.719 18.124 -10.441 1.00 75.50 89 TYR A CA 1
ATOM 702 C C . TYR A 1 89 ? -7.083 18.758 -9.205 1.00 75.50 89 TYR A C 1
ATOM 704 O O . TYR A 1 89 ? -5.884 19.053 -9.187 1.00 75.50 89 TYR A O 1
ATOM 712 N N . LEU A 1 90 ? -7.887 18.929 -8.154 1.00 67.81 90 LEU A N 1
ATOM 713 C CA . LEU A 1 90 ? -7.414 19.437 -6.869 1.00 67.81 90 LEU A CA 1
ATOM 714 C C . LEU A 1 90 ? -6.278 18.550 -6.326 1.00 67.81 90 LEU A C 1
ATOM 716 O O . LEU A 1 90 ? -6.257 17.343 -6.565 1.00 67.81 90 LEU A O 1
ATOM 720 N N . ASP A 1 91 ? -5.334 19.160 -5.609 1.00 68.94 91 ASP A N 1
ATOM 721 C CA . ASP A 1 91 ? -4.144 18.519 -5.025 1.00 68.94 91 ASP A CA 1
ATOM 722 C C . ASP A 1 91 ? -3.089 17.990 -6.025 1.00 68.94 91 ASP A C 1
ATOM 724 O O . ASP A 1 91 ? -2.052 17.474 -5.600 1.00 68.94 91 ASP A O 1
ATOM 728 N N . HIS A 1 92 ? -3.274 18.166 -7.341 1.00 71.81 92 HIS A N 1
ATOM 729 C CA . HIS A 1 92 ? -2.221 17.899 -8.330 1.00 71.81 92 HIS A CA 1
ATOM 730 C C . HIS A 1 92 ? -1.330 19.130 -8.541 1.00 71.81 92 HIS A C 1
ATOM 732 O O . HIS A 1 92 ? -1.791 20.224 -8.869 1.00 71.81 92 HIS A O 1
ATOM 738 N N . HIS A 1 93 ? -0.020 18.952 -8.347 1.00 77.12 93 HIS A N 1
ATOM 739 C CA . HIS A 1 93 ? 0.973 20.027 -8.478 1.00 77.12 93 HIS A CA 1
ATOM 740 C C . HIS A 1 93 ? 1.834 19.913 -9.740 1.00 77.12 93 HIS A C 1
ATOM 742 O O . HIS A 1 93 ? 2.460 20.888 -10.158 1.00 77.12 93 HIS A O 1
ATOM 748 N N . SER A 1 94 ? 1.922 18.723 -10.326 1.00 78.88 94 SER A N 1
ATOM 749 C CA . SER A 1 94 ? 2.770 18.398 -11.474 1.00 78.88 94 SER A CA 1
ATOM 750 C C . SER A 1 94 ? 2.181 17.195 -12.209 1.00 78.88 94 SER A C 1
ATOM 752 O O . SER A 1 94 ? 1.473 16.407 -11.578 1.00 78.88 94 SER A O 1
ATOM 754 N N . PRO A 1 95 ? 2.446 17.041 -13.519 1.00 77.88 95 PRO A N 1
ATOM 755 C CA . PRO A 1 95 ? 1.994 15.862 -14.241 1.00 77.88 95 PRO A CA 1
ATOM 756 C C . PRO A 1 95 ? 2.683 14.608 -13.677 1.00 77.88 95 PRO A C 1
ATOM 758 O O . PRO A 1 95 ? 3.788 14.710 -13.133 1.00 77.88 95 PRO A O 1
ATOM 761 N N . PRO A 1 96 ? 2.066 13.423 -13.804 1.00 79.75 96 PRO A N 1
ATOM 762 C CA . PRO A 1 96 ? 2.712 12.165 -13.448 1.00 79.75 96 PRO A CA 1
ATOM 763 C C . PRO A 1 96 ? 4.069 12.006 -14.150 1.00 79.75 96 PRO A C 1
ATOM 765 O O . PRO A 1 96 ? 4.236 12.429 -15.290 1.00 79.75 96 PRO A O 1
ATOM 768 N N . LEU A 1 97 ? 5.044 11.370 -13.491 1.00 80.94 97 LEU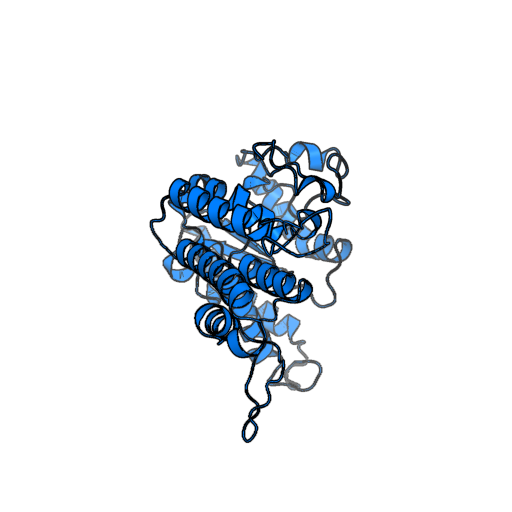 A N 1
ATOM 769 C CA . LEU A 1 97 ? 6.385 11.170 -14.067 1.00 80.94 97 LEU A CA 1
ATOM 770 C C . LEU A 1 97 ? 6.334 10.408 -15.402 1.00 80.94 97 LEU A C 1
ATOM 772 O O . LEU A 1 97 ? 7.078 10.704 -16.331 1.00 80.94 97 LEU A O 1
ATOM 776 N N . PHE A 1 98 ? 5.426 9.440 -15.473 1.00 78.38 98 PHE A N 1
ATOM 777 C CA . PHE A 1 98 ? 5.214 8.544 -16.600 1.00 78.38 98 PHE A CA 1
ATOM 778 C C . PHE A 1 98 ? 3.868 8.840 -17.269 1.00 78.38 98 PHE A C 1
ATOM 780 O O . PHE A 1 98 ? 3.011 7.977 -17.399 1.00 78.38 98 PHE A O 1
ATOM 787 N N . ASN A 1 99 ? 3.665 10.088 -17.674 1.00 79.38 99 ASN A N 1
ATOM 788 C CA . ASN A 1 99 ? 2.378 10.596 -18.148 1.00 79.38 99 ASN A CA 1
ATOM 789 C C . ASN A 1 99 ? 1.885 10.056 -19.508 1.00 79.38 99 ASN A C 1
ATOM 791 O O . ASN A 1 99 ? 0.804 10.427 -19.968 1.00 79.38 99 ASN A O 1
ATOM 795 N N . MET A 1 100 ? 2.677 9.206 -20.158 1.00 74.38 100 MET A N 1
ATOM 796 C CA . MET A 1 100 ? 2.263 8.407 -21.311 1.00 74.38 100 MET A CA 1
ATOM 797 C C . MET A 1 100 ? 1.642 7.063 -20.908 1.00 74.38 100 MET A C 1
ATOM 799 O O . MET A 1 100 ? 0.986 6.432 -21.730 1.00 74.38 100 MET A O 1
ATOM 803 N N . ILE A 1 101 ? 1.834 6.616 -19.659 1.00 73.38 101 ILE A N 1
ATOM 804 C CA . ILE A 1 101 ? 1.153 5.435 -19.125 1.00 73.38 101 ILE A CA 1
ATOM 805 C C . ILE A 1 101 ? -0.237 5.861 -18.660 1.00 73.38 101 ILE A C 1
ATOM 807 O O . ILE A 1 101 ? -0.360 6.840 -17.921 1.00 73.38 101 ILE A O 1
ATOM 811 N N . PRO A 1 102 ? -1.298 5.150 -19.056 1.00 73.69 102 PRO A N 1
ATOM 812 C CA . PRO A 1 102 ? -2.627 5.486 -18.591 1.00 73.69 102 PRO A CA 1
ATOM 813 C C . PRO A 1 102 ? -2.797 5.297 -17.085 1.00 73.69 102 PRO A C 1
ATOM 815 O O . PRO A 1 102 ? -2.173 4.446 -16.456 1.00 73.69 102 PRO A O 1
ATOM 818 N N . LEU A 1 103 ? -3.675 6.106 -16.497 1.00 71.31 103 LEU A N 1
ATOM 819 C CA . LEU A 1 103 ? -3.868 6.155 -15.051 1.00 71.31 103 LEU A CA 1
ATOM 820 C C . LEU A 1 103 ? -4.341 4.812 -14.453 1.00 71.31 103 LEU A C 1
ATOM 822 O O . LEU A 1 103 ? -3.902 4.446 -13.371 1.00 71.31 103 LEU A O 1
ATOM 826 N N . ASP A 1 104 ? -5.154 4.028 -15.154 1.00 68.00 104 ASP A N 1
ATOM 827 C CA . ASP A 1 104 ? -5.629 2.719 -14.678 1.00 68.00 104 ASP A CA 1
ATOM 828 C C . ASP A 1 104 ? -4.539 1.633 -14.640 1.00 68.00 104 ASP A C 1
ATOM 830 O O . ASP A 1 104 ? -4.754 0.580 -14.049 1.00 68.00 104 ASP A O 1
ATOM 834 N N . HIS A 1 105 ? -3.364 1.901 -15.212 1.00 70.44 105 HIS A N 1
ATOM 835 C CA . HIS A 1 105 ? -2.184 1.040 -15.120 1.00 70.44 105 HIS A CA 1
ATOM 836 C C . HIS A 1 105 ? -1.285 1.399 -13.924 1.00 70.44 105 HIS A C 1
ATOM 838 O O . HIS A 1 105 ? -0.298 0.712 -13.658 1.00 70.44 105 HIS A O 1
ATOM 844 N N . TYR A 1 106 ? -1.630 2.446 -13.167 1.00 70.38 106 TYR A N 1
ATOM 845 C CA . TYR A 1 106 ? -1.032 2.727 -11.866 1.00 70.38 106 TYR A CA 1
ATOM 846 C C . TYR A 1 106 ? -1.765 1.916 -10.803 1.00 70.38 106 TYR A C 1
ATOM 848 O O . TYR A 1 106 ? -2.774 2.344 -10.239 1.00 70.38 106 TYR A O 1
ATOM 856 N N . VAL A 1 107 ? -1.246 0.724 -10.535 1.00 69.25 107 VAL A N 1
ATOM 857 C CA . VAL A 1 107 ? -1.824 -0.181 -9.542 1.00 69.25 107 VAL A CA 1
ATOM 858 C C . VAL A 1 107 ? -1.254 0.151 -8.161 1.00 69.25 107 VAL A C 1
ATOM 860 O O . VAL A 1 107 ? -0.040 0.339 -8.028 1.00 69.25 107 VAL A O 1
ATOM 863 N N . PRO A 1 108 ? -2.093 0.252 -7.117 1.00 68.31 108 PRO A N 1
ATOM 864 C CA . PRO A 1 108 ? -1.603 0.494 -5.773 1.00 68.31 108 PRO A CA 1
ATOM 865 C C . PRO A 1 108 ? -0.853 -0.739 -5.253 1.00 68.31 108 PRO A C 1
ATOM 867 O O . PRO A 1 108 ? -1.312 -1.873 -5.382 1.00 68.31 108 PRO A O 1
ATOM 870 N N . ASP A 1 109 ? 0.303 -0.516 -4.636 1.00 71.62 109 ASP A N 1
ATOM 871 C CA . ASP A 1 109 ? 1.121 -1.608 -4.115 1.00 71.62 109 ASP A CA 1
ATOM 872 C C . ASP A 1 109 ? 0.537 -2.184 -2.820 1.00 71.62 109 ASP A C 1
ATOM 874 O O . ASP A 1 109 ? 0.462 -1.498 -1.796 1.00 71.62 109 ASP A O 1
ATOM 878 N N . LYS A 1 110 ? 0.218 -3.481 -2.846 1.00 75.25 110 LYS A N 1
ATOM 879 C CA . LYS A 1 110 ? -0.228 -4.274 -1.693 1.00 75.25 110 LYS A CA 1
ATOM 880 C C . LYS A 1 110 ? 0.638 -4.061 -0.446 1.00 75.25 110 LYS A C 1
ATOM 882 O O . LYS A 1 110 ? 0.098 -3.843 0.641 1.00 75.25 110 LYS A O 1
ATOM 887 N N . LEU A 1 111 ? 1.966 -4.133 -0.576 1.00 71.50 111 LEU A N 1
ATOM 888 C CA . LEU A 1 111 ? 2.877 -4.014 0.567 1.00 71.50 111 LEU A CA 1
ATOM 889 C C . LEU A 1 111 ? 2.768 -2.622 1.197 1.00 71.50 111 LEU A C 1
ATOM 891 O O . LEU A 1 111 ? 2.624 -2.493 2.414 1.00 71.50 111 LEU A O 1
ATOM 895 N N . HIS A 1 112 ? 2.786 -1.578 0.369 1.00 72.56 112 HIS A N 1
ATOM 896 C CA . HIS A 1 112 ? 2.685 -0.204 0.847 1.00 72.56 112 HIS A CA 1
ATOM 897 C C . HIS A 1 112 ? 1.290 0.142 1.376 1.00 72.56 112 HIS A C 1
ATOM 899 O O . HIS A 1 112 ? 1.215 0.899 2.340 1.00 72.56 112 HIS A O 1
ATOM 905 N N . ILE A 1 113 ? 0.203 -0.430 0.843 1.00 69.75 113 ILE A N 1
ATOM 906 C CA . ILE A 1 113 ? -1.140 -0.286 1.435 1.00 69.75 113 ILE A CA 1
ATOM 907 C C . ILE A 1 113 ? -1.116 -0.755 2.893 1.00 69.75 113 ILE A C 1
ATOM 909 O O . ILE A 1 113 ? -1.512 -0.002 3.782 1.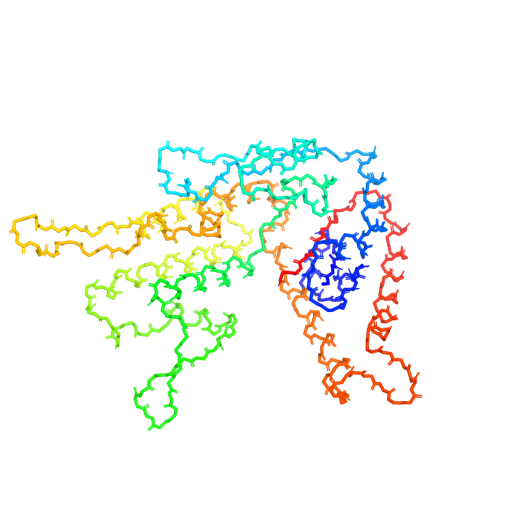00 69.75 113 ILE A O 1
ATOM 913 N N . MET A 1 114 ? -0.598 -1.958 3.155 1.00 72.81 114 MET A N 1
ATOM 914 C CA . MET A 1 114 ? -0.502 -2.497 4.514 1.00 72.81 114 MET A CA 1
ATOM 915 C C . MET A 1 114 ? 0.361 -1.607 5.414 1.00 72.81 114 MET A C 1
ATOM 917 O O . MET A 1 114 ? -0.074 -1.226 6.503 1.00 72.81 114 MET A O 1
ATOM 921 N N . LEU A 1 115 ? 1.555 -1.219 4.955 1.00 72.25 115 LEU A N 1
ATOM 922 C CA . LEU A 1 115 ? 2.460 -0.381 5.745 1.00 72.25 115 LEU A CA 1
ATOM 923 C C . LEU A 1 115 ? 1.818 0.963 6.096 1.00 72.25 115 LEU A C 1
ATOM 925 O O . LEU A 1 115 ? 1.781 1.341 7.261 1.00 72.25 115 LEU A O 1
ATOM 929 N N . ARG A 1 116 ? 1.242 1.646 5.106 1.00 73.75 116 ARG A N 1
ATOM 930 C CA . ARG A 1 116 ? 0.684 2.988 5.277 1.00 73.75 116 ARG A CA 1
ATOM 931 C C . ARG A 1 116 ? -0.589 2.984 6.102 1.00 73.75 116 ARG A C 1
ATOM 933 O O . ARG A 1 116 ? -0.772 3.894 6.897 1.00 73.75 116 ARG A O 1
ATOM 940 N N . ILE A 1 117 ? -1.453 1.982 5.956 1.00 69.50 117 ILE A N 1
ATOM 941 C CA . ILE A 1 117 ? -2.631 1.859 6.822 1.00 69.50 117 ILE A CA 1
ATOM 942 C C . ILE A 1 117 ? -2.199 1.578 8.259 1.00 69.50 117 ILE A C 1
ATOM 944 O O . ILE A 1 117 ? -2.710 2.224 9.168 1.00 69.50 117 ILE A O 1
ATOM 948 N N . THR A 1 118 ? -1.222 0.694 8.469 1.00 69.12 118 THR A N 1
ATOM 949 C CA . THR A 1 118 ? -0.700 0.411 9.815 1.00 69.12 118 THR A CA 1
ATOM 950 C C . THR A 1 118 ? -0.114 1.666 10.468 1.00 69.12 118 THR A C 1
ATOM 952 O O . THR A 1 118 ? -0.456 1.972 11.607 1.00 69.12 118 THR A O 1
ATOM 955 N N . ASP A 1 119 ? 0.694 2.436 9.733 1.00 70.94 119 ASP A N 1
ATOM 956 C CA . ASP A 1 119 ? 1.272 3.696 10.223 1.00 70.94 119 ASP A CA 1
ATOM 957 C C . ASP A 1 119 ? 0.177 4.725 10.570 1.00 70.94 119 ASP A C 1
ATOM 959 O O . ASP A 1 119 ? 0.298 5.498 11.515 1.00 70.94 119 ASP A O 1
ATOM 963 N N . GLN A 1 120 ? -0.925 4.749 9.817 1.00 67.38 120 GLN A N 1
ATOM 964 C CA . GLN A 1 120 ? -2.042 5.664 10.074 1.00 67.38 120 GLN A CA 1
ATOM 965 C C . GLN A 1 120 ? -2.914 5.221 11.238 1.00 67.38 120 GLN A C 1
ATOM 967 O O . GLN A 1 120 ? -3.398 6.034 12.014 1.00 67.38 120 GLN A O 1
ATOM 972 N N . MET A 1 121 ? -3.092 3.923 11.421 1.00 68.88 121 MET A N 1
ATOM 973 C CA . MET A 1 121 ? -3.700 3.437 12.645 1.00 68.88 121 MET A CA 1
ATOM 974 C C . MET A 1 121 ? -2.854 3.851 13.866 1.00 68.88 121 MET A C 1
ATOM 976 O O . MET A 1 121 ? -3.406 4.279 14.881 1.00 68.88 121 MET A O 1
ATOM 980 N N . GLU A 1 122 ? -1.525 3.846 13.752 1.00 67.44 122 GLU A N 1
ATOM 981 C CA . GLU A 1 122 ? -0.634 4.324 14.810 1.00 67.44 122 GLU A CA 1
ATOM 982 C C . GLU A 1 122 ? -0.798 5.818 15.127 1.00 67.44 122 GLU A C 1
ATOM 984 O O . GLU A 1 122 ? -0.893 6.176 16.307 1.00 67.44 122 GLU A O 1
ATOM 989 N N . THR A 1 123 ? -0.915 6.689 14.116 1.00 66.12 123 THR A N 1
ATOM 990 C CA . THR A 1 123 ? -1.198 8.123 14.340 1.00 66.12 123 THR A CA 1
ATOM 991 C C . THR A 1 123 ? -2.538 8.337 15.048 1.00 66.12 123 THR A C 1
ATOM 993 O O . THR A 1 123 ? -2.671 9.243 15.873 1.00 66.12 123 THR A O 1
ATOM 996 N N . LEU A 1 124 ? -3.496 7.437 14.820 1.00 63.59 124 LEU A N 1
ATOM 997 C CA . LEU A 1 124 ? -4.793 7.373 15.497 1.00 63.59 124 LEU A CA 1
ATOM 998 C C . LEU A 1 124 ? -4.737 6.692 16.879 1.00 63.59 124 LEU A C 1
ATOM 1000 O O . LEU A 1 124 ? -5.768 6.332 17.453 1.00 63.59 124 LEU A O 1
ATOM 1004 N N . LYS A 1 125 ? -3.529 6.538 17.439 1.00 67.00 125 LYS A N 1
ATOM 1005 C CA . LYS A 1 125 ? -3.221 5.901 18.730 1.00 67.00 125 LYS A CA 1
ATOM 1006 C C . LYS A 1 125 ? -3.546 4.405 18.803 1.00 67.00 125 LYS A C 1
ATOM 1008 O O . LYS A 1 125 ? -3.504 3.827 19.893 1.00 67.00 125 LYS A O 1
ATOM 1013 N N . ILE A 1 126 ? -3.785 3.752 17.669 1.00 61.38 126 ILE A N 1
ATOM 1014 C CA . ILE A 1 126 ? -3.775 2.293 17.550 1.00 61.38 126 ILE A CA 1
ATOM 1015 C C . ILE A 1 126 ? -2.324 1.853 17.333 1.00 61.38 126 ILE A C 1
ATOM 1017 O O . ILE A 1 126 ? -1.851 1.708 16.210 1.00 61.38 126 ILE A O 1
ATOM 1021 N N . ARG A 1 127 ? -1.578 1.657 18.416 1.00 60.19 127 ARG A N 1
ATOM 1022 C CA . ARG A 1 127 ? -0.178 1.229 18.304 1.00 60.19 127 ARG A CA 1
ATOM 1023 C C . ARG A 1 127 ? -0.112 -0.236 17.861 1.00 60.19 127 ARG A C 1
ATOM 1025 O O . ARG A 1 127 ? -0.801 -1.067 18.438 1.00 60.19 127 ARG A O 1
ATOM 1032 N N . PHE A 1 128 ? 0.712 -0.539 16.858 1.00 56.94 128 PHE A N 1
ATOM 1033 C CA . PHE A 1 128 ? 1.048 -1.910 16.435 1.00 56.94 128 PHE A CA 1
ATOM 1034 C C . PHE A 1 128 ? 2.450 -2.331 16.884 1.00 56.94 128 PHE A C 1
ATOM 1036 O O . PHE A 1 128 ? 2.865 -3.458 16.650 1.00 56.94 128 PHE A O 1
ATOM 1043 N N . GLU A 1 129 ? 3.184 -1.444 17.546 1.00 56.00 129 GLU A N 1
ATOM 1044 C CA . GLU A 1 129 ? 4.576 -1.654 17.924 1.00 56.00 129 GLU A CA 1
ATOM 1045 C C . GLU A 1 129 ? 4.681 -2.045 19.394 1.00 56.00 129 GLU A C 1
ATOM 1047 O O . GLU A 1 129 ? 4.895 -1.207 20.271 1.00 56.00 129 GLU A O 1
ATOM 1052 N N . PHE A 1 130 ? 4.504 -3.334 19.677 1.00 60.38 130 PHE A N 1
ATOM 1053 C CA . PHE A 1 130 ? 4.619 -3.855 21.033 1.00 60.38 130 PHE A CA 1
ATOM 1054 C C . PHE A 1 130 ? 5.657 -4.963 21.104 1.00 60.38 130 PHE A C 1
ATOM 1056 O O . PHE A 1 130 ? 5.501 -6.012 20.481 1.00 60.38 130 PHE A O 1
ATOM 1063 N N . TRP A 1 131 ? 6.667 -4.772 21.946 1.00 57.16 131 TRP A N 1
ATOM 1064 C CA . TRP A 1 131 ? 7.537 -5.856 22.386 1.00 57.16 131 TRP A CA 1
ATOM 1065 C C . TRP A 1 131 ? 7.613 -5.876 23.915 1.00 57.16 131 TRP A C 1
ATOM 1067 O O . TRP A 1 131 ? 7.580 -4.830 24.572 1.00 57.16 131 TRP A O 1
ATOM 1077 N N . LYS A 1 132 ? 7.658 -7.078 24.496 1.00 59.22 132 LYS A N 1
ATOM 1078 C CA . LYS A 1 132 ? 7.802 -7.256 25.944 1.00 59.22 132 LYS A CA 1
ATOM 1079 C C . LYS A 1 132 ? 9.279 -7.137 26.288 1.00 59.22 132 LYS A C 1
ATOM 1081 O O . LYS A 1 132 ? 10.062 -7.943 25.798 1.00 59.22 132 LYS A O 1
ATOM 1086 N N . ILE A 1 133 ? 9.646 -6.183 27.140 1.00 69.44 133 ILE A N 1
ATOM 1087 C CA . ILE A 1 133 ? 11.031 -6.061 27.601 1.00 69.44 133 ILE A CA 1
ATOM 1088 C C . ILE A 1 133 ? 11.372 -7.327 28.392 1.00 69.44 133 ILE A C 1
ATOM 1090 O O . ILE A 1 133 ? 10.669 -7.653 29.353 1.00 69.44 133 ILE A O 1
ATOM 1094 N N . CYS A 1 134 ? 12.432 -8.036 27.990 1.00 51.47 134 CYS A N 1
ATOM 1095 C CA . CYS A 1 134 ? 12.927 -9.188 28.743 1.00 51.47 134 CYS A CA 1
ATOM 1096 C C . CYS A 1 134 ? 13.117 -8.810 30.219 1.00 51.47 134 CYS A C 1
ATOM 1098 O O . CYS A 1 134 ? 13.593 -7.722 30.532 1.00 51.47 134 CYS A O 1
ATOM 1100 N N . ASP A 1 135 ? 12.697 -9.705 31.110 1.00 66.19 135 ASP A N 1
ATOM 1101 C CA . ASP A 1 135 ? 12.829 -9.570 32.566 1.00 66.19 135 ASP A CA 1
ATOM 1102 C C . ASP A 1 135 ? 11.944 -8.497 33.234 1.00 66.19 135 ASP A C 1
ATOM 1104 O O . ASP A 1 135 ? 12.071 -8.246 34.432 1.00 66.19 135 ASP A O 1
ATOM 1108 N N . THR A 1 136 ? 10.974 -7.918 32.512 1.00 65.25 136 THR A N 1
ATOM 1109 C CA . THR A 1 136 ? 9.914 -7.082 33.110 1.00 65.25 136 THR A CA 1
ATOM 1110 C C . THR A 1 136 ? 8.527 -7.436 32.556 1.00 65.25 136 THR A C 1
ATOM 1112 O O . THR A 1 136 ? 8.405 -8.013 31.478 1.00 65.25 136 THR A O 1
ATOM 1115 N N . ASP A 1 137 ? 7.453 -7.058 33.258 1.00 64.06 137 ASP A N 1
ATOM 1116 C CA . ASP A 1 137 ? 6.085 -7.082 32.701 1.00 64.06 137 ASP A CA 1
ATOM 1117 C C . ASP A 1 137 ? 5.731 -5.816 31.897 1.00 64.06 137 ASP A C 1
ATOM 1119 O O . ASP A 1 137 ? 4.597 -5.649 31.438 1.00 64.06 137 ASP A O 1
ATOM 1123 N N . ASN A 1 138 ? 6.724 -4.954 31.661 1.00 56.34 138 ASN A N 1
ATOM 1124 C CA . ASN A 1 138 ? 6.576 -3.715 30.914 1.00 56.34 138 ASN A CA 1
ATOM 1125 C C . ASN A 1 138 ? 6.732 -3.947 29.401 1.00 56.34 138 ASN A C 1
ATOM 1127 O O . ASN A 1 138 ? 7.471 -4.821 28.939 1.00 56.34 138 ASN A O 1
ATOM 1131 N N . TRP A 1 139 ? 6.028 -3.128 28.621 1.00 62.56 139 TRP A N 1
ATOM 1132 C CA . TRP A 1 139 ? 6.012 -3.179 27.158 1.00 62.56 139 TRP A CA 1
ATOM 1133 C C . TRP A 1 139 ? 6.660 -1.920 26.576 1.00 62.56 139 TRP A C 1
ATOM 1135 O O . TRP A 1 139 ? 6.390 -0.814 27.042 1.00 62.56 139 TRP A O 1
ATOM 1145 N N . CYS A 1 140 ? 7.493 -2.093 25.549 1.00 58.59 140 CYS A N 1
ATOM 1146 C CA . CYS A 1 140 ? 8.158 -1.015 24.814 1.00 58.59 140 CYS A CA 1
ATOM 1147 C C . CYS A 1 140 ? 7.753 -1.010 23.332 1.00 58.59 140 CYS A C 1
ATOM 1149 O O . CYS A 1 140 ? 7.202 -1.990 22.826 1.00 58.59 140 CYS A O 1
ATOM 1151 N N . TYR A 1 141 ? 8.069 0.094 22.649 1.00 53.66 141 TYR A N 1
ATOM 1152 C CA . TYR A 1 141 ? 7.825 0.317 21.223 1.00 53.66 141 TYR A CA 1
ATOM 1153 C C . TYR A 1 141 ? 9.138 0.241 20.424 1.00 53.66 141 TYR A C 1
ATOM 1155 O O . TYR A 1 141 ? 10.169 0.747 20.870 1.00 53.66 141 TYR A O 1
ATOM 1163 N N . THR A 1 142 ? 9.112 -0.431 19.272 1.00 49.19 142 THR A N 1
ATOM 1164 C CA . THR A 1 142 ? 10.196 -0.467 18.275 1.00 49.19 142 THR A CA 1
ATOM 1165 C C . THR A 1 142 ? 9.592 -0.689 16.892 1.00 49.19 142 THR A C 1
ATOM 1167 O O . THR A 1 142 ? 8.592 -1.400 16.782 1.00 49.19 142 THR A O 1
ATOM 1170 N N . PHE A 1 143 ? 10.247 -0.167 15.850 1.00 54.56 143 PHE A N 1
ATOM 1171 C CA . PHE A 1 143 ? 9.871 -0.415 14.457 1.00 54.56 143 PHE A CA 1
ATOM 1172 C C . PHE A 1 143 ? 9.778 -1.924 14.191 1.00 54.56 143 PHE A C 1
ATOM 1174 O O . PHE A 1 143 ? 10.769 -2.645 14.328 1.00 54.56 143 PHE A O 1
ATOM 1181 N N . LEU A 1 144 ? 8.586 -2.395 13.818 1.00 57.22 144 LEU A N 1
ATOM 1182 C CA . LEU A 1 144 ? 8.325 -3.799 13.495 1.00 57.22 144 LEU A CA 1
ATOM 1183 C C . LEU A 1 144 ? 8.411 -4.059 11.986 1.00 57.22 144 LEU A C 1
ATOM 1185 O O . LEU A 1 144 ? 7.922 -3.273 11.171 1.00 57.22 144 LEU A O 1
ATOM 1189 N N . MET A 1 145 ? 8.986 -5.204 11.612 1.00 65.25 145 MET A N 1
ATOM 1190 C CA . MET A 1 145 ? 8.990 -5.685 10.228 1.00 65.25 145 MET A CA 1
ATOM 1191 C C . MET A 1 145 ? 7.596 -6.204 9.835 1.00 65.25 145 MET A C 1
ATOM 1193 O O . MET A 1 145 ? 6.764 -6.486 10.696 1.00 65.25 145 MET A O 1
ATOM 1197 N N . GLY A 1 146 ? 7.323 -6.368 8.534 1.00 66.06 146 GLY A N 1
ATOM 1198 C CA . GLY A 1 146 ? 5.983 -6.727 8.032 1.00 66.06 146 GLY A CA 1
ATOM 1199 C C . GLY A 1 146 ? 5.343 -7.946 8.718 1.00 66.06 146 GLY A C 1
ATOM 1200 O O . GLY A 1 146 ? 4.189 -7.884 9.134 1.00 66.06 146 GLY A O 1
ATOM 1201 N N . ASN A 1 147 ? 6.105 -9.023 8.931 1.00 69.06 147 ASN A N 1
ATOM 1202 C CA . ASN A 1 147 ? 5.603 -10.224 9.613 1.00 69.06 147 ASN A CA 1
ATOM 1203 C C . ASN A 1 147 ? 5.311 -9.997 11.104 1.00 69.06 147 ASN A C 1
ATOM 1205 O O . ASN A 1 147 ? 4.365 -10.574 11.643 1.00 69.06 147 ASN A O 1
ATOM 1209 N N . ASP A 1 148 ? 6.084 -9.139 11.766 1.00 70.00 148 ASP A N 1
ATOM 1210 C CA . ASP A 1 148 ? 5.874 -8.810 13.175 1.00 70.00 148 ASP A CA 1
ATOM 1211 C C . ASP A 1 148 ? 4.632 -7.924 13.344 1.00 70.00 148 ASP A C 1
ATOM 1213 O O . ASP A 1 148 ? 3.828 -8.163 14.248 1.00 70.00 148 ASP A O 1
ATOM 1217 N N . LYS A 1 149 ? 4.400 -6.983 12.412 1.00 72.69 149 LYS A N 1
ATOM 1218 C CA . LYS A 1 149 ? 3.161 -6.186 12.338 1.00 72.69 149 LYS A CA 1
ATOM 1219 C C . LYS A 1 149 ? 1.927 -7.090 12.184 1.00 72.69 149 LYS A C 1
ATOM 1221 O O . LYS A 1 149 ? 0.953 -6.923 12.918 1.00 72.69 149 LYS A O 1
ATOM 1226 N N . LEU A 1 150 ? 1.989 -8.110 11.318 1.00 75.19 150 LEU A N 1
ATOM 1227 C CA . LEU A 1 150 ? 0.917 -9.112 11.172 1.00 75.19 150 LEU A CA 1
ATOM 1228 C C . LEU A 1 150 ? 0.702 -9.936 12.449 1.00 75.19 150 LEU A C 1
ATOM 1230 O O . LEU A 1 150 ? -0.433 -10.257 12.809 1.00 75.19 150 LEU A O 1
ATOM 1234 N N . CYS A 1 151 ? 1.781 -10.280 13.155 1.00 77.25 151 CYS A N 1
ATOM 1235 C CA . CYS A 1 151 ? 1.693 -11.001 14.420 1.00 77.25 151 CYS A CA 1
ATOM 1236 C C . CYS A 1 151 ? 0.961 -10.171 15.483 1.00 77.25 151 CYS A C 1
ATOM 1238 O O . CYS A 1 151 ? 0.055 -10.684 16.144 1.00 77.25 151 CYS A O 1
ATOM 1240 N N . VAL A 1 152 ? 1.293 -8.883 15.605 1.00 77.00 152 VAL A N 1
ATOM 1241 C CA . VAL A 1 152 ? 0.609 -7.970 16.528 1.00 77.00 152 VAL A CA 1
ATOM 1242 C C . VAL A 1 152 ? -0.863 -7.820 16.155 1.00 77.00 152 VAL A C 1
ATOM 1244 O O . VAL A 1 152 ? -1.720 -8.044 17.014 1.00 77.00 152 VAL A O 1
ATOM 1247 N N . LEU A 1 153 ? -1.157 -7.545 14.881 1.00 79.81 153 LEU A N 1
ATOM 1248 C CA . LEU A 1 153 ? -2.520 -7.413 14.360 1.00 79.81 153 LEU A CA 1
ATOM 1249 C C . LEU A 1 153 ? -3.400 -8.614 14.745 1.00 79.81 153 LEU A C 1
ATOM 1251 O O . LEU A 1 153 ? -4.518 -8.446 15.230 1.00 79.81 153 LEU A O 1
ATOM 1255 N N . ARG A 1 154 ? -2.875 -9.836 14.601 1.00 83.25 154 ARG A N 1
ATOM 1256 C CA . ARG A 1 154 ? -3.648 -11.065 14.836 1.00 83.25 154 ARG A CA 1
ATOM 1257 C C . ARG A 1 154 ? -3.673 -11.521 16.297 1.00 83.25 154 ARG A C 1
ATOM 1259 O O . ARG A 1 154 ? -4.669 -12.091 16.731 1.00 83.25 154 ARG A O 1
ATOM 1266 N N . LYS A 1 155 ? -2.588 -11.334 17.058 1.00 82.38 155 LYS A N 1
ATOM 1267 C CA . LYS A 1 155 ? -2.367 -12.074 18.321 1.00 82.38 155 LYS A CA 1
ATOM 1268 C C . LYS A 1 155 ? -2.152 -11.212 19.562 1.00 82.38 155 LYS A C 1
ATOM 1270 O O . LYS A 1 155 ? -2.186 -11.747 20.669 1.00 82.38 155 LYS A O 1
ATOM 1275 N N . PHE A 1 156 ? -1.903 -9.911 19.425 1.00 81.75 156 PHE A N 1
ATOM 1276 C CA . PHE A 1 156 ? -1.584 -9.069 20.581 1.00 81.75 156 PHE A CA 1
ATOM 1277 C C . PHE A 1 156 ? -2.743 -9.003 21.578 1.00 81.75 156 PHE A C 1
ATOM 1279 O O . PHE A 1 156 ? -3.880 -8.875 21.158 1.00 81.75 156 PHE A O 1
ATOM 1286 N N . ASN A 1 157 ? -2.500 -9.036 22.890 1.00 81.75 157 ASN A N 1
ATOM 1287 C CA . ASN A 1 157 ? -3.581 -8.953 23.878 1.00 81.75 157 ASN A CA 1
ATOM 1288 C C . ASN A 1 157 ? -3.930 -7.491 24.225 1.00 81.75 157 ASN A C 1
ATOM 1290 O O . ASN A 1 157 ? -3.292 -6.878 25.080 1.00 81.75 157 ASN A O 1
ATOM 1294 N N . LEU A 1 158 ? -4.991 -6.971 23.601 1.00 81.75 158 LEU A N 1
ATOM 1295 C CA . LEU A 1 158 ? -5.497 -5.604 23.795 1.00 81.75 158 LEU A CA 1
ATOM 1296 C C . LEU A 1 158 ? -6.048 -5.326 25.204 1.00 81.75 158 LEU A C 1
ATOM 1298 O O . LEU A 1 158 ? -6.056 -4.169 25.616 1.00 81.75 158 LEU A O 1
ATOM 1302 N N . ALA A 1 159 ? -6.448 -6.353 25.966 1.00 82.25 159 ALA A N 1
ATOM 1303 C CA . ALA A 1 159 ? -6.975 -6.183 27.328 1.00 82.25 159 ALA A CA 1
ATOM 1304 C C . ALA A 1 159 ? -5.946 -5.607 28.314 1.00 82.25 159 ALA A C 1
ATOM 1306 O O . ALA A 1 159 ? -6.295 -5.205 29.416 1.00 82.25 159 ALA A O 1
ATOM 1307 N N . LYS A 1 160 ? -4.670 -5.550 27.919 1.00 79.56 160 LYS A N 1
ATOM 1308 C CA . LYS A 1 160 ? -3.609 -4.903 28.694 1.00 79.56 160 LYS A CA 1
ATOM 1309 C C . LYS A 1 160 ? -3.623 -3.375 28.607 1.00 79.56 160 LYS A C 1
ATOM 1311 O O . LYS A 1 160 ? -2.941 -2.737 29.399 1.00 79.56 160 LYS A O 1
ATOM 1316 N N . LEU A 1 161 ? -4.314 -2.799 27.622 1.00 74.50 161 LEU A N 1
ATOM 1317 C CA . LEU A 1 161 ? -4.229 -1.370 27.297 1.00 74.50 161 LEU A CA 1
ATOM 1318 C C . LEU A 1 161 ? -5.561 -0.630 27.404 1.00 74.50 161 LEU A C 1
ATOM 1320 O O . LEU A 1 161 ? -5.555 0.592 27.514 1.00 74.50 161 LEU A O 1
ATOM 1324 N N . PHE A 1 162 ? -6.680 -1.347 27.322 1.00 79.88 162 PHE A N 1
ATOM 1325 C CA . PHE A 1 162 ? -8.000 -0.760 27.140 1.00 79.88 162 PHE A CA 1
ATOM 1326 C C . PHE A 1 162 ? -9.062 -1.491 27.961 1.00 79.88 162 PHE A C 1
ATOM 1328 O O . PHE A 1 162 ? -8.916 -2.679 28.255 1.00 79.88 162 PHE A O 1
ATOM 1335 N N . ASP A 1 163 ? -10.159 -0.795 28.260 1.00 80.62 163 ASP A N 1
ATOM 1336 C CA . ASP A 1 163 ? -11.324 -1.366 28.934 1.00 80.62 163 ASP A CA 1
ATOM 1337 C C . ASP A 1 163 ? -12.023 -2.443 28.080 1.00 80.62 163 ASP A C 1
ATOM 1339 O O . ASP A 1 163 ? -12.028 -2.342 26.847 1.00 80.62 163 ASP A O 1
ATOM 1343 N N . PRO A 1 164 ? -12.661 -3.460 28.695 1.00 81.44 164 PRO A N 1
ATOM 1344 C CA . PRO A 1 164 ? -13.187 -4.631 27.985 1.00 81.44 164 PRO A CA 1
ATOM 1345 C C . PRO A 1 164 ? -14.134 -4.320 26.815 1.00 81.44 164 PRO A C 1
ATOM 1347 O O . PRO A 1 164 ? -14.055 -4.967 25.769 1.00 81.44 164 PRO A O 1
ATOM 1350 N N . GLU A 1 165 ? -15.001 -3.313 26.955 1.00 79.06 165 GLU A N 1
ATOM 1351 C CA . GLU A 1 165 ? -15.927 -2.906 25.889 1.00 79.06 165 GLU A CA 1
ATOM 1352 C C . GLU A 1 165 ? -15.186 -2.328 24.675 1.00 79.06 165 GLU A C 1
ATOM 1354 O O . GLU A 1 165 ? -15.482 -2.677 23.528 1.00 79.06 165 GLU A O 1
ATOM 1359 N N . TYR A 1 166 ? -14.165 -1.499 24.911 1.00 81.25 166 TYR A N 1
ATOM 1360 C CA . TYR A 1 166 ? -13.348 -0.919 23.846 1.00 81.25 166 TYR A CA 1
ATOM 1361 C C . TYR A 1 166 ? -12.415 -1.956 23.207 1.00 81.25 166 TYR A C 1
ATOM 1363 O O . TYR A 1 166 ? -12.192 -1.936 21.996 1.00 81.25 166 TYR A O 1
ATOM 1371 N N . VAL A 1 167 ? -11.932 -2.925 23.993 1.00 84.88 167 VAL A N 1
ATOM 1372 C CA . VAL A 1 167 ? -11.138 -4.062 23.503 1.00 84.88 167 VAL A CA 1
ATOM 1373 C C . VAL A 1 167 ? -11.898 -4.855 22.449 1.00 84.88 167 VAL A C 1
ATOM 1375 O O . VAL A 1 167 ? -11.317 -5.191 21.417 1.00 84.88 167 VAL A O 1
ATOM 1378 N N . ALA A 1 168 ? -13.181 -5.149 22.678 1.00 87.00 168 ALA A N 1
ATOM 1379 C CA . ALA A 1 168 ? -13.998 -5.894 21.722 1.00 87.00 168 ALA A CA 1
ATOM 1380 C C . ALA A 1 168 ? -14.162 -5.135 20.392 1.00 87.00 168 ALA A C 1
ATOM 1382 O O . ALA A 1 168 ? -14.050 -5.727 19.314 1.00 87.00 168 ALA A O 1
ATOM 1383 N N . LEU A 1 169 ? -14.360 -3.815 20.464 1.00 87.38 169 LEU A N 1
ATOM 1384 C CA . LEU A 1 169 ? -14.447 -2.920 19.306 1.00 87.38 169 LEU A CA 1
ATOM 1385 C C . LEU A 1 169 ? -13.145 -2.888 18.497 1.00 87.38 169 LEU A C 1
ATOM 1387 O O . LEU A 1 169 ? -13.161 -3.181 17.300 1.00 87.38 169 LEU A O 1
ATOM 1391 N N . ILE A 1 170 ? -12.015 -2.593 19.145 1.00 85.81 170 ILE A N 1
ATOM 1392 C CA . ILE A 1 170 ? -10.708 -2.527 18.477 1.00 85.81 170 ILE A CA 1
ATOM 1393 C C . ILE A 1 170 ? -10.302 -3.899 17.937 1.00 85.81 170 ILE A C 1
ATOM 1395 O O . ILE A 1 170 ? -9.798 -3.991 16.821 1.00 85.81 170 ILE A O 1
ATOM 1399 N N . ARG A 1 171 ? -10.578 -4.986 18.671 1.00 89.94 171 ARG A N 1
ATOM 1400 C CA . ARG A 1 171 ? -10.335 -6.347 18.179 1.00 89.94 171 ARG A CA 1
ATOM 1401 C C . ARG A 1 171 ? -11.112 -6.629 16.901 1.00 89.94 171 ARG A C 1
ATOM 1403 O O . ARG A 1 171 ? -10.542 -7.186 15.972 1.00 89.94 171 ARG A O 1
ATOM 1410 N N . SER A 1 172 ? -12.388 -6.255 16.856 1.00 90.88 172 SER A N 1
ATOM 1411 C CA . SER A 1 172 ? -13.224 -6.456 15.669 1.00 90.88 172 SER A CA 1
ATOM 1412 C C . SER A 1 172 ? -12.674 -5.674 14.475 1.00 90.88 172 SER A C 1
ATOM 1414 O O . SER A 1 172 ? -12.590 -6.214 13.375 1.00 90.88 172 SER A O 1
ATOM 1416 N N . LEU A 1 173 ? -12.208 -4.441 14.704 1.00 90.06 173 LEU A N 1
ATOM 1417 C CA . LEU A 1 173 ? -11.571 -3.622 13.674 1.00 90.06 173 LEU A CA 1
ATOM 1418 C C . LEU A 1 173 ? -10.268 -4.251 13.153 1.00 90.06 173 LEU A C 1
ATOM 1420 O O . LEU A 1 173 ? -10.051 -4.302 11.943 1.00 90.06 173 LEU A O 1
ATOM 1424 N N . TRP A 1 174 ? -9.412 -4.740 14.054 1.00 89.62 174 TRP A N 1
ATOM 1425 C CA . TRP A 1 174 ? -8.143 -5.390 13.709 1.00 89.62 174 TRP A CA 1
ATOM 1426 C C . TRP A 1 174 ? -8.362 -6.702 12.964 1.00 89.62 174 TRP A C 1
ATOM 1428 O O . TRP A 1 174 ? -7.705 -6.955 11.960 1.00 89.62 174 TRP A O 1
ATOM 1438 N N . ASN A 1 175 ? -9.313 -7.515 13.422 1.00 90.69 175 ASN A N 1
ATOM 1439 C CA . ASN A 1 175 ? -9.656 -8.773 12.773 1.00 90.69 175 ASN A CA 1
ATOM 1440 C C . ASN A 1 175 ? -10.229 -8.537 11.373 1.00 90.69 175 ASN A C 1
ATOM 1442 O O . ASN A 1 175 ? -9.817 -9.221 10.447 1.00 90.69 175 ASN A O 1
ATOM 1446 N N . GLY A 1 176 ? -11.112 -7.547 11.202 1.00 92.25 176 GLY A N 1
ATOM 1447 C CA . GLY A 1 176 ? -11.632 -7.194 9.881 1.00 92.25 176 GLY A CA 1
ATOM 1448 C C . GLY A 1 176 ? -10.536 -6.686 8.941 1.00 92.25 176 GLY A C 1
ATOM 1449 O O . GLY A 1 176 ? -10.509 -7.059 7.775 1.00 92.25 176 GLY A O 1
ATOM 1450 N N . PHE A 1 177 ? -9.571 -5.906 9.442 1.00 90.00 177 PHE A N 1
ATOM 1451 C CA . PHE A 1 177 ? -8.424 -5.490 8.628 1.00 90.00 177 PHE A CA 1
ATOM 1452 C C . PHE A 1 177 ? -7.514 -6.671 8.255 1.00 90.00 177 PHE A C 1
ATOM 1454 O O . PHE A 1 177 ? -7.047 -6.752 7.122 1.00 90.00 177 PHE A O 1
ATOM 1461 N N . ALA A 1 178 ? -7.285 -7.601 9.187 1.00 88.69 178 ALA A N 1
ATOM 1462 C CA . ALA A 1 178 ? -6.537 -8.826 8.918 1.00 88.69 178 ALA A CA 1
ATOM 1463 C C . ALA A 1 178 ? -7.241 -9.698 7.870 1.00 88.69 178 ALA A C 1
ATOM 1465 O O . ALA A 1 178 ? -6.581 -10.165 6.951 1.00 88.69 178 ALA A O 1
ATOM 1466 N N . GLU A 1 179 ? -8.565 -9.850 7.966 1.00 92.06 179 GLU A N 1
ATOM 1467 C CA . GLU A 1 179 ? -9.380 -10.555 6.970 1.00 92.06 179 GLU A CA 1
ATOM 1468 C C . GLU A 1 179 ? -9.233 -9.898 5.595 1.00 92.06 179 GLU A C 1
ATOM 1470 O O . GLU A 1 179 ? -8.914 -10.583 4.631 1.00 92.06 179 GLU A O 1
ATOM 1475 N N . LEU A 1 180 ? -9.364 -8.569 5.497 1.00 91.12 180 LEU A N 1
ATOM 1476 C CA . LEU A 1 180 ? -9.140 -7.862 4.233 1.00 91.12 180 LEU A CA 1
ATOM 1477 C C . LEU A 1 180 ? -7.750 -8.116 3.668 1.00 91.12 180 LEU A C 1
ATOM 1479 O O . LEU A 1 180 ? -7.622 -8.320 2.469 1.00 91.12 180 LEU A O 1
ATOM 1483 N N . TYR A 1 181 ? -6.716 -8.106 4.505 1.00 86.44 181 TYR A N 1
ATOM 1484 C CA . TYR A 1 181 ? -5.362 -8.372 4.043 1.00 86.44 181 TYR A CA 1
ATOM 1485 C C . TYR A 1 181 ? -5.178 -9.811 3.551 1.00 86.44 181 TYR A C 1
ATOM 1487 O O . TYR A 1 181 ? -4.561 -10.010 2.507 1.00 86.44 181 TYR A O 1
ATOM 1495 N N . ASP A 1 182 ? -5.743 -10.789 4.257 1.00 86.94 182 ASP A N 1
ATOM 1496 C CA . ASP A 1 182 ? -5.696 -12.205 3.877 1.00 86.94 182 ASP A CA 1
ATOM 1497 C C . ASP A 1 182 ? -6.396 -12.424 2.531 1.00 86.94 182 ASP A C 1
ATOM 1499 O O . ASP A 1 182 ? -5.858 -13.079 1.641 1.00 86.94 182 ASP A O 1
ATOM 1503 N N . LEU A 1 183 ? -7.531 -11.754 2.337 1.00 88.81 183 LEU A N 1
ATOM 1504 C CA . LEU A 1 183 ? -8.274 -11.712 1.082 1.00 88.81 183 LEU A CA 1
ATOM 1505 C C . LEU A 1 183 ? -7.468 -11.099 -0.084 1.00 88.81 183 LEU A C 1
ATOM 1507 O O . LEU A 1 183 ? -7.657 -11.501 -1.229 1.00 88.81 183 LEU A O 1
ATOM 1511 N N . LEU A 1 184 ? -6.535 -10.167 0.169 1.00 83.88 184 LEU A N 1
ATOM 1512 C CA . LEU A 1 184 ? -5.606 -9.683 -0.871 1.00 83.88 184 LEU A CA 1
ATOM 1513 C C . LEU A 1 184 ? -4.577 -10.748 -1.276 1.00 83.88 184 LEU A C 1
ATOM 1515 O O . LEU A 1 184 ? -3.943 -10.603 -2.321 1.00 83.88 184 LEU A O 1
ATOM 1519 N N . GLU A 1 185 ? -4.342 -11.761 -0.436 1.00 79.44 185 GLU A N 1
ATOM 1520 C CA . GLU A 1 185 ? -3.391 -12.843 -0.708 1.00 79.44 185 GLU A CA 1
ATOM 1521 C C . GLU A 1 185 ? -4.027 -14.020 -1.456 1.00 79.44 185 GLU A C 1
ATOM 1523 O O . GLU A 1 185 ? -3.298 -14.816 -2.052 1.00 79.44 185 GLU A O 1
ATOM 1528 N N . GLU A 1 186 ? -5.355 -14.128 -1.450 1.00 82.25 186 GLU A N 1
ATOM 1529 C CA . GLU A 1 186 ? -6.084 -15.204 -2.114 1.00 82.25 186 GLU A CA 1
ATOM 1530 C C . GLU A 1 186 ? -5.972 -15.115 -3.643 1.00 82.25 186 GLU A C 1
ATOM 1532 O O . GLU A 1 186 ? -6.170 -14.060 -4.246 1.00 82.25 186 GLU A O 1
ATOM 1537 N N . ARG A 1 187 ? -5.670 -16.253 -4.284 1.00 72.19 187 ARG A N 1
ATOM 1538 C CA . ARG A 1 187 ? -5.523 -16.340 -5.749 1.00 72.19 187 ARG A CA 1
ATOM 1539 C C . ARG A 1 187 ? -6.844 -16.146 -6.488 1.00 72.19 187 ARG A C 1
ATOM 1541 O O . ARG A 1 187 ? -6.890 -15.501 -7.528 1.00 72.19 187 ARG A O 1
ATOM 1548 N N . GLU A 1 188 ? -7.922 -16.694 -5.937 1.00 75.75 188 GLU A N 1
ATOM 1549 C CA . GLU A 1 188 ? -9.249 -16.703 -6.555 1.00 75.75 188 GLU A CA 1
ATOM 1550 C C . GLU A 1 188 ? -10.271 -16.037 -5.634 1.00 75.75 188 GLU A C 1
ATOM 1552 O O . GLU A 1 188 ? -11.188 -16.673 -5.116 1.00 75.75 188 GLU A O 1
ATOM 1557 N N . ILE A 1 189 ? -10.110 -14.733 -5.415 1.00 83.00 189 ILE A N 1
ATOM 1558 C CA . ILE A 1 189 ? -11.082 -13.960 -4.649 1.00 83.00 189 ILE A CA 1
ATOM 1559 C C . ILE A 1 189 ? -12.183 -13.388 -5.540 1.00 83.00 189 ILE A C 1
ATOM 1561 O O . ILE A 1 189 ? -11.929 -12.815 -6.599 1.00 83.00 189 ILE A O 1
ATOM 1565 N N . ASN A 1 190 ? -13.432 -13.489 -5.081 1.00 88.94 190 ASN A N 1
ATOM 1566 C CA . ASN A 1 190 ? -14.548 -12.782 -5.697 1.00 88.94 190 ASN A CA 1
ATOM 1567 C C . ASN A 1 190 ? -14.456 -11.274 -5.366 1.00 88.94 190 ASN A C 1
ATOM 1569 O O . ASN A 1 190 ? -14.611 -10.906 -4.196 1.00 88.94 190 ASN A O 1
ATOM 1573 N N . PRO A 1 191 ? -14.291 -10.376 -6.359 1.00 90.25 191 PRO A N 1
ATOM 1574 C CA . PRO A 1 191 ? -14.152 -8.941 -6.100 1.00 90.25 191 PRO A CA 1
ATOM 1575 C C . PRO A 1 191 ? -15.357 -8.327 -5.374 1.00 90.25 191 PRO A C 1
ATOM 1577 O O . PRO A 1 191 ? -15.204 -7.434 -4.542 1.00 90.25 191 PRO A O 1
ATOM 1580 N N . HIS A 1 192 ? -16.570 -8.828 -5.624 1.00 91.75 192 HIS A N 1
ATOM 1581 C CA . HIS A 1 192 ? -17.770 -8.363 -4.925 1.00 91.75 192 HIS A CA 1
ATOM 1582 C C . HIS A 1 192 ? -17.792 -8.796 -3.458 1.00 91.75 192 HIS A C 1
ATOM 1584 O O . HIS A 1 192 ? -18.276 -8.045 -2.610 1.00 91.75 192 HIS A O 1
ATOM 1590 N N . TYR A 1 193 ? -17.239 -9.972 -3.146 1.00 93.19 193 TYR A N 1
ATOM 1591 C CA . TYR A 1 193 ? -17.067 -10.413 -1.763 1.00 93.19 193 TYR A CA 1
ATOM 1592 C C . TYR A 1 193 ? -16.053 -9.528 -1.030 1.00 93.19 193 TYR A C 1
ATOM 1594 O O . TYR A 1 193 ? -16.339 -9.057 0.071 1.00 93.19 193 TYR A O 1
ATOM 1602 N N . PHE A 1 194 ? -14.931 -9.198 -1.680 1.00 93.00 194 PHE A N 1
ATOM 1603 C CA . PHE A 1 194 ? -13.975 -8.231 -1.142 1.00 93.00 194 PHE A CA 1
ATOM 1604 C C . PHE A 1 194 ? -14.639 -6.872 -0.872 1.00 93.00 194 PHE A C 1
ATOM 1606 O O . PHE A 1 194 ? -14.521 -6.342 0.231 1.00 93.00 194 PHE A O 1
ATOM 1613 N N . ARG A 1 195 ? -15.403 -6.328 -1.836 1.00 93.88 195 ARG A N 1
ATOM 1614 C CA . ARG A 1 195 ? -16.140 -5.056 -1.677 1.00 93.88 195 ARG A CA 1
ATOM 1615 C C . ARG A 1 195 ? -17.074 -5.087 -0.466 1.00 93.88 195 ARG A C 1
ATOM 1617 O O . ARG A 1 195 ? -17.145 -4.106 0.273 1.00 93.88 195 ARG A O 1
ATOM 1624 N N . LEU A 1 196 ? -17.791 -6.195 -0.262 1.00 94.69 196 LEU A N 1
ATOM 1625 C CA . LEU A 1 196 ? -18.692 -6.364 0.878 1.00 94.69 196 LEU A CA 1
ATOM 1626 C C . LEU A 1 196 ? -17.923 -6.287 2.202 1.00 94.69 196 LEU A C 1
ATOM 1628 O O . LEU A 1 196 ? -18.255 -5.459 3.049 1.00 94.69 196 LEU A O 1
ATOM 1632 N N . LYS A 1 197 ? -16.858 -7.083 2.347 1.00 95.56 197 LYS A N 1
ATOM 1633 C CA . LYS A 1 197 ? -16.010 -7.094 3.547 1.00 95.56 197 LYS A CA 1
ATOM 1634 C C . LYS A 1 197 ? -15.346 -5.752 3.811 1.00 95.56 197 LYS A C 1
ATOM 1636 O O . LYS A 1 197 ? -15.303 -5.287 4.949 1.00 95.56 197 LYS A O 1
ATOM 1641 N N . ALA A 1 198 ? -14.888 -5.088 2.756 1.00 93.25 198 ALA A N 1
ATOM 1642 C CA . ALA A 1 198 ? -14.248 -3.789 2.871 1.00 93.25 198 ALA A CA 1
ATOM 1643 C C . ALA A 1 198 ? -15.234 -2.722 3.359 1.00 93.25 198 ALA A C 1
ATOM 1645 O O . ALA A 1 198 ? -14.885 -1.897 4.205 1.00 93.25 198 ALA A O 1
ATOM 1646 N N . LYS A 1 199 ? -16.490 -2.784 2.898 1.00 92.62 199 LYS A N 1
ATOM 1647 C CA . LYS A 1 199 ? -17.569 -1.911 3.368 1.00 92.62 199 LYS A CA 1
ATOM 1648 C C . LYS A 1 199 ? -17.948 -2.186 4.825 1.00 92.62 199 LYS A C 1
ATOM 1650 O O . LYS A 1 199 ? -18.101 -1.235 5.584 1.00 92.62 199 LYS A O 1
ATOM 1655 N N . GLU A 1 200 ? -18.062 -3.452 5.233 1.00 94.25 200 GLU A N 1
AT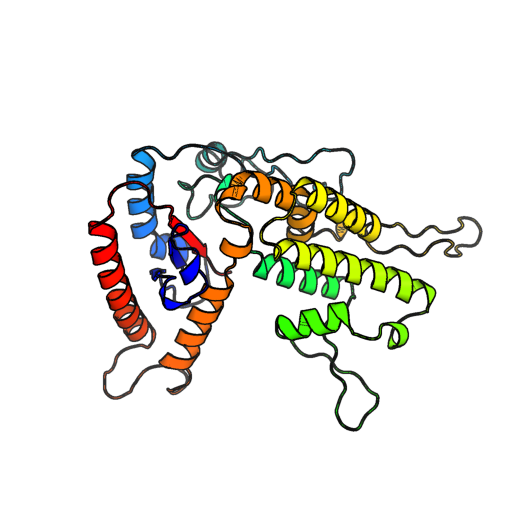OM 1656 C CA . GLU A 1 200 ? -18.314 -3.828 6.637 1.00 94.25 200 GLU A CA 1
ATOM 1657 C C . GLU A 1 200 ? -17.236 -3.257 7.566 1.00 94.25 200 GLU A C 1
ATOM 1659 O O . GLU A 1 200 ? -17.540 -2.628 8.584 1.00 94.25 200 GLU A O 1
ATOM 1664 N N . TRP A 1 201 ? -15.970 -3.418 7.180 1.00 94.62 201 TRP A N 1
ATOM 1665 C CA . TRP A 1 201 ? -14.842 -2.883 7.928 1.00 94.62 201 TRP A CA 1
ATOM 1666 C C . TRP A 1 201 ? -14.831 -1.346 7.961 1.00 94.62 201 TRP A C 1
ATOM 1668 O O . TRP A 1 201 ? -14.592 -0.756 9.014 1.00 94.62 201 TRP A O 1
ATOM 1678 N N . TYR A 1 202 ? -15.145 -0.685 6.844 1.00 91.81 202 TYR A N 1
ATOM 1679 C CA . TYR A 1 202 ? -15.223 0.776 6.754 1.00 91.81 202 TYR A CA 1
ATOM 1680 C C . TYR A 1 202 ? -16.329 1.375 7.632 1.00 91.81 202 TYR A C 1
ATOM 1682 O O . TYR A 1 202 ? -16.105 2.371 8.322 1.00 91.81 202 TYR A O 1
ATOM 1690 N N . GLU A 1 203 ? -17.511 0.756 7.664 1.00 91.44 203 GLU A N 1
ATOM 1691 C CA . GLU A 1 203 ? -18.600 1.191 8.547 1.00 91.44 203 GLU A CA 1
ATOM 1692 C C . GLU A 1 203 ? -18.236 1.007 10.025 1.00 91.44 203 GLU A C 1
ATOM 1694 O O . GLU A 1 203 ? -18.552 1.868 10.850 1.00 91.44 203 GLU A O 1
ATOM 1699 N N . LEU A 1 204 ? -17.520 -0.074 10.365 1.00 91.12 204 LEU A N 1
ATOM 1700 C CA . LEU A 1 204 ? -16.981 -0.260 11.710 1.00 91.12 204 LEU A CA 1
ATOM 1701 C C . LEU A 1 204 ? -15.944 0.819 12.045 1.00 91.12 204 LEU A C 1
ATOM 1703 O O . LEU A 1 204 ? -16.033 1.425 13.111 1.00 91.12 204 LEU A O 1
ATOM 1707 N N . PHE A 1 205 ? -15.003 1.099 11.138 1.00 89.38 205 PHE A N 1
ATOM 1708 C CA . PHE A 1 205 ? -13.992 2.146 11.306 1.00 89.38 205 PHE A CA 1
ATOM 1709 C C . PHE A 1 205 ? -14.640 3.501 11.618 1.00 89.38 205 PHE A C 1
ATOM 1711 O O . PHE A 1 205 ? -14.224 4.181 12.552 1.00 89.38 205 PHE A O 1
ATOM 1718 N N . LEU A 1 206 ? -15.714 3.855 10.906 1.00 88.81 206 LEU A N 1
ATOM 1719 C CA . LEU A 1 206 ? -16.429 5.120 11.083 1.00 88.81 206 LEU A CA 1
ATOM 1720 C C . LEU A 1 206 ? -17.588 5.076 12.091 1.00 88.81 206 LEU A C 1
ATOM 1722 O O . LEU A 1 206 ? -18.486 5.936 12.052 1.00 88.81 206 LEU A O 1
ATOM 1726 N N . LYS A 1 207 ? -17.617 4.069 12.969 1.00 88.06 207 LYS A N 1
ATOM 1727 C CA . LYS A 1 207 ? -18.644 3.953 14.001 1.00 88.06 207 LYS A CA 1
ATOM 1728 C C . LYS A 1 207 ? -18.564 5.159 14.934 1.00 88.06 207 LYS A C 1
ATOM 1730 O O . LYS A 1 207 ? -17.551 5.383 15.590 1.00 88.06 207 LYS A O 1
ATOM 1735 N N . LYS A 1 208 ? -19.643 5.940 15.003 1.00 85.31 208 LYS A N 1
ATOM 1736 C CA . LYS A 1 208 ? -19.697 7.162 15.815 1.00 85.31 208 LYS A CA 1
ATOM 1737 C C . LYS A 1 208 ? -19.919 6.843 17.288 1.00 85.31 208 LYS A C 1
ATOM 1739 O O . LYS A 1 208 ? -20.687 5.941 17.622 1.00 85.31 208 LYS A O 1
ATOM 1744 N N . THR A 1 209 ? -19.300 7.642 18.151 1.00 83.25 209 THR A N 1
ATOM 1745 C CA . THR A 1 209 ? -19.621 7.644 19.576 1.00 83.25 209 THR A CA 1
ATOM 1746 C C . THR A 1 209 ? -21.009 8.243 19.763 1.00 83.25 209 THR A C 1
ATOM 1748 O O . THR A 1 209 ? -21.281 9.346 19.290 1.00 83.25 209 THR A O 1
ATOM 1751 N N . VAL A 1 210 ? -21.890 7.513 20.440 1.00 81.94 210 VAL A N 1
ATOM 1752 C CA . VAL A 1 210 ? -23.223 7.989 20.815 1.00 81.94 210 VAL A CA 1
ATOM 1753 C C . VAL A 1 210 ? -23.158 8.421 22.269 1.00 81.94 210 VAL A C 1
ATOM 1755 O O . VAL A 1 210 ? -22.786 7.628 23.131 1.00 81.94 210 VAL A O 1
ATOM 1758 N N . VAL A 1 211 ? -23.509 9.676 22.535 1.00 84.00 211 VAL A N 1
ATOM 1759 C CA . VAL A 1 211 ? -23.485 10.278 23.871 1.00 84.00 211 VAL A CA 1
ATOM 1760 C C . VAL A 1 211 ? -24.904 10.683 24.248 1.00 84.00 211 VAL A C 1
ATOM 1762 O O . VAL A 1 211 ? -25.657 11.184 23.412 1.00 84.00 211 VAL A O 1
ATOM 1765 N N . ASN A 1 212 ? -25.281 10.462 25.502 1.00 79.88 212 ASN A N 1
ATOM 1766 C CA . ASN A 1 212 ? -26.513 10.995 26.057 1.00 79.88 212 ASN A CA 1
ATOM 1767 C C . ASN A 1 212 ? -26.373 12.520 26.223 1.00 79.88 212 ASN A C 1
ATOM 1769 O O . ASN A 1 212 ? -25.519 12.984 26.975 1.00 79.88 212 ASN A O 1
ATOM 1773 N N . LEU A 1 213 ? -27.214 13.291 25.529 1.00 78.12 213 LEU A N 1
ATOM 1774 C CA . LEU A 1 213 ? -27.128 14.757 25.478 1.00 78.12 213 LEU A CA 1
ATOM 1775 C C . LEU A 1 213 ? -27.405 15.449 26.823 1.00 78.12 213 LEU A C 1
ATOM 1777 O O . LEU A 1 213 ? -26.968 16.577 27.022 1.00 78.12 213 LEU A O 1
ATOM 1781 N N . GLU A 1 214 ? -28.117 14.793 27.738 1.00 81.06 214 GLU A N 1
ATOM 1782 C CA . GLU A 1 214 ? -28.494 15.366 29.036 1.00 81.06 214 GLU A CA 1
ATOM 1783 C C . GLU A 1 214 ? -27.435 15.098 30.111 1.00 81.06 214 GLU A C 1
ATOM 1785 O O . GLU A 1 214 ? -27.210 15.923 30.992 1.00 81.06 214 GLU A O 1
ATOM 1790 N N . THR A 1 215 ? -26.764 13.948 30.036 1.00 77.00 215 THR A N 1
ATOM 1791 C CA . THR A 1 215 ? -25.828 13.476 31.074 1.00 77.00 215 THR A CA 1
ATOM 1792 C C . THR A 1 215 ? -24.366 13.455 30.627 1.00 77.00 215 THR A C 1
ATOM 1794 O O . THR A 1 215 ? -23.488 13.218 31.452 1.00 77.00 215 THR A O 1
ATOM 1797 N N . ASN A 1 216 ? -24.080 13.693 29.340 1.00 75.81 216 ASN A N 1
ATOM 1798 C CA . ASN A 1 216 ? -22.761 13.524 28.709 1.00 75.81 216 ASN A CA 1
ATOM 1799 C C . ASN A 1 216 ? -22.145 12.118 28.876 1.00 75.81 216 ASN A C 1
ATOM 1801 O O . ASN A 1 216 ? -20.944 11.931 28.683 1.00 75.81 216 ASN A O 1
ATOM 1805 N N . ILE A 1 217 ? -22.960 11.109 29.198 1.00 79.69 217 ILE A N 1
ATOM 1806 C CA . ILE A 1 217 ? -22.517 9.717 29.329 1.00 79.69 217 ILE A CA 1
ATOM 1807 C C . ILE A 1 217 ? -22.428 9.075 27.941 1.00 79.69 217 ILE A C 1
ATOM 1809 O O . ILE A 1 217 ? -23.350 9.190 27.130 1.00 79.69 217 ILE A O 1
ATOM 1813 N N . ILE A 1 218 ? -21.328 8.371 27.667 1.00 78.38 218 ILE A N 1
ATOM 1814 C CA . ILE A 1 218 ? -21.148 7.600 26.433 1.00 78.38 218 ILE A CA 1
ATOM 1815 C C . ILE A 1 218 ? -22.060 6.366 26.483 1.00 78.38 218 ILE A C 1
ATOM 1817 O O . ILE A 1 218 ? -21.911 5.516 27.352 1.00 78.38 218 ILE A O 1
ATOM 1821 N N . LEU A 1 219 ? -23.004 6.278 25.546 1.00 73.69 219 LEU A N 1
ATOM 1822 C CA . LEU A 1 219 ? -23.935 5.154 25.389 1.00 73.69 219 LEU A CA 1
ATOM 1823 C C . LEU A 1 219 ? -23.379 4.079 24.455 1.00 73.69 219 LEU A C 1
ATOM 1825 O O . LEU A 1 219 ? -23.604 2.891 24.656 1.00 73.69 219 LEU A O 1
ATOM 1829 N N . VAL A 1 220 ? -22.673 4.502 23.405 1.00 75.81 220 VAL A N 1
ATOM 1830 C CA . VAL A 1 220 ? -21.983 3.607 22.475 1.00 75.81 220 VAL A CA 1
ATOM 1831 C C . VAL A 1 220 ? -20.629 4.212 22.177 1.00 75.81 220 VAL A C 1
ATOM 1833 O O . VAL A 1 220 ? -20.548 5.324 21.659 1.00 75.81 220 VAL A O 1
ATOM 1836 N N . GLN A 1 221 ? -19.568 3.472 22.471 1.00 79.25 221 GLN A N 1
ATOM 1837 C CA . GLN A 1 221 ? -18.218 3.875 22.110 1.00 79.25 221 GLN A CA 1
ATOM 1838 C C . GLN A 1 221 ? -18.020 3.746 20.589 1.00 79.25 221 GLN A C 1
ATOM 1840 O O . GLN A 1 221 ? -18.277 2.691 19.996 1.00 79.25 221 GLN A O 1
ATOM 1845 N N . GLY A 1 222 ? -17.597 4.840 19.958 1.00 82.75 222 GLY A N 1
ATOM 1846 C CA . GLY A 1 222 ? -17.191 4.886 18.556 1.00 82.75 222 GLY A CA 1
ATOM 1847 C C . GLY A 1 222 ? -15.698 4.630 18.360 1.00 82.75 222 GLY A C 1
ATOM 1848 O O . GLY A 1 222 ? -14.967 4.389 19.323 1.00 82.75 222 GLY A O 1
ATOM 1849 N N . LEU A 1 223 ? -15.262 4.691 17.102 1.00 84.44 223 LEU A N 1
ATOM 1850 C CA . LEU A 1 223 ? -13.878 4.483 16.679 1.00 84.44 223 LEU A CA 1
ATOM 1851 C C . LEU A 1 223 ? -13.295 5.757 16.054 1.00 84.44 223 LEU A C 1
ATOM 1853 O O . LEU A 1 223 ? -12.734 6.575 16.781 1.00 84.44 223 LEU A O 1
ATOM 1857 N N . TYR A 1 224 ? -13.450 5.948 14.742 1.00 84.12 224 TYR A N 1
ATOM 1858 C CA . TYR A 1 224 ? -12.784 7.019 13.996 1.00 84.12 224 TYR A CA 1
ATOM 1859 C C . TYR A 1 224 ? -13.758 7.901 13.226 1.00 84.12 224 TYR A C 1
ATOM 1861 O O . TYR A 1 224 ? -14.918 7.555 12.982 1.00 84.12 224 TYR A O 1
ATOM 1869 N N . GLN A 1 225 ? -13.280 9.085 12.860 1.00 81.44 225 GLN A N 1
ATOM 1870 C CA . GLN A 1 225 ? -14.024 10.056 12.076 1.00 81.44 225 GLN A CA 1
ATOM 1871 C C . GLN A 1 225 ? -13.639 9.972 10.602 1.00 81.44 225 GLN A C 1
ATOM 1873 O O . GLN A 1 225 ? -12.614 9.421 10.212 1.00 81.44 225 GLN A O 1
ATOM 1878 N N . SER A 1 226 ? -14.458 10.576 9.747 1.00 78.88 226 SER A N 1
ATOM 1879 C CA . SER A 1 226 ? -14.163 10.666 8.319 1.00 78.88 226 SER A CA 1
ATOM 1880 C C . SER A 1 226 ? -12.898 11.469 8.005 1.00 78.88 226 SER A C 1
ATOM 1882 O O . SER A 1 226 ? -12.269 11.225 6.981 1.00 78.88 226 SER A O 1
ATOM 1884 N N . SER A 1 227 ? -12.512 12.412 8.871 1.00 75.62 227 SER A N 1
ATOM 1885 C CA . SER A 1 227 ? -11.253 13.162 8.756 1.00 75.62 227 SER A CA 1
ATOM 1886 C C . SER A 1 227 ? -10.014 12.285 8.922 1.00 75.62 227 SER A C 1
ATOM 1888 O O . SER A 1 227 ? -8.939 12.663 8.467 1.00 75.62 227 SER A O 1
ATOM 1890 N N . ASP A 1 228 ? -10.171 11.118 9.547 1.00 79.50 228 ASP A N 1
ATOM 1891 C CA . ASP A 1 228 ? -9.092 10.174 9.831 1.00 79.50 228 ASP A CA 1
ATOM 1892 C C . ASP A 1 228 ? -8.840 9.221 8.644 1.00 79.50 228 ASP A C 1
ATOM 1894 O O . ASP A 1 228 ? -7.954 8.365 8.685 1.00 79.50 228 ASP A O 1
ATOM 1898 N N . LEU A 1 229 ? -9.618 9.358 7.561 1.00 77.69 229 LEU A N 1
ATOM 1899 C CA . LEU A 1 229 ? -9.497 8.540 6.361 1.00 77.69 229 LEU A CA 1
ATOM 1900 C C . LEU A 1 229 ? -8.315 8.966 5.505 1.00 77.69 229 LEU A C 1
ATOM 1902 O O . LEU A 1 229 ? -8.278 10.036 4.888 1.00 77.69 229 LEU A O 1
ATOM 1906 N N . THR A 1 230 ? -7.368 8.051 5.386 1.00 76.12 230 THR A N 1
ATOM 1907 C CA . THR A 1 230 ? -6.188 8.267 4.560 1.00 76.12 230 THR A CA 1
ATOM 1908 C C . THR A 1 230 ? -6.441 7.844 3.120 1.00 76.12 230 THR A C 1
ATOM 1910 O O . THR A 1 230 ? -7.311 7.005 2.870 1.00 76.12 230 THR A O 1
ATOM 1913 N N . PRO A 1 231 ? -5.653 8.359 2.157 1.00 74.06 231 PRO A N 1
ATOM 1914 C CA . PRO A 1 231 ? -5.739 7.911 0.770 1.00 74.06 231 PRO A CA 1
ATOM 1915 C C . PRO A 1 231 ? -5.637 6.384 0.616 1.00 74.06 231 PRO A C 1
ATOM 1917 O O . PRO A 1 231 ? -6.318 5.809 -0.223 1.00 74.06 231 PRO A O 1
ATOM 1920 N N . TYR A 1 232 ? -4.839 5.708 1.451 1.00 75.75 232 TYR A N 1
ATOM 1921 C CA . TYR A 1 232 ? -4.678 4.252 1.392 1.00 75.75 232 TYR A CA 1
ATOM 1922 C C . TYR A 1 232 ? -5.899 3.495 1.915 1.00 75.75 232 TYR A C 1
ATOM 1924 O O . TYR A 1 232 ? -6.296 2.509 1.302 1.00 75.75 232 TYR A O 1
ATOM 1932 N N . ILE A 1 233 ? -6.521 3.965 3.003 1.00 80.25 233 ILE A N 1
ATOM 1933 C CA . ILE A 1 233 ? -7.786 3.400 3.499 1.00 80.25 233 ILE A CA 1
ATOM 1934 C C . ILE A 1 233 ? -8.879 3.575 2.441 1.00 80.25 233 ILE A C 1
ATOM 1936 O O . ILE A 1 233 ? -9.625 2.645 2.150 1.00 80.25 233 ILE A O 1
ATOM 1940 N N . HIS A 1 234 ? -8.935 4.760 1.838 1.00 81.44 234 HIS A N 1
ATOM 1941 C CA . HIS A 1 234 ? -9.868 5.075 0.771 1.00 81.44 234 HIS A CA 1
ATOM 1942 C C . HIS A 1 234 ? -9.700 4.126 -0.433 1.00 81.44 234 HIS A C 1
ATOM 1944 O O . HIS A 1 234 ? -10.659 3.473 -0.840 1.00 81.44 234 HIS A O 1
ATOM 1950 N N . VAL A 1 235 ? -8.472 3.979 -0.947 1.00 81.44 235 VAL A N 1
ATOM 1951 C CA . VAL A 1 235 ? -8.168 3.062 -2.058 1.00 81.44 235 VAL A CA 1
ATOM 1952 C C . VAL A 1 235 ? -8.502 1.616 -1.693 1.00 81.44 235 VAL A C 1
ATOM 1954 O O . VAL A 1 235 ? -9.138 0.931 -2.496 1.00 81.44 235 VAL A O 1
ATOM 1957 N N . LEU A 1 236 ? -8.131 1.168 -0.486 1.00 84.31 236 LEU A N 1
ATOM 1958 C CA . LEU A 1 236 ? -8.419 -0.183 -0.002 1.00 84.31 236 LEU A CA 1
ATOM 1959 C C . LEU A 1 236 ? -9.918 -0.485 -0.047 1.00 84.31 236 LEU A C 1
ATOM 1961 O O . LEU A 1 236 ? -10.321 -1.518 -0.572 1.00 84.31 236 LEU A O 1
ATOM 1965 N N . VAL A 1 237 ? -10.732 0.414 0.503 1.00 86.69 237 VAL A N 1
ATOM 1966 C CA . VAL A 1 237 ? -12.164 0.168 0.683 1.00 86.69 237 VAL A CA 1
ATOM 1967 C C . VAL A 1 237 ? -12.941 0.311 -0.619 1.00 86.69 237 VAL A C 1
ATOM 1969 O O . VAL A 1 237 ? -13.856 -0.472 -0.877 1.00 86.69 237 VAL A O 1
ATOM 1972 N N . LEU A 1 238 ? -12.599 1.311 -1.431 1.00 83.38 238 LEU A N 1
ATOM 1973 C CA . LEU A 1 238 ? -13.452 1.732 -2.539 1.00 83.38 238 LEU A CA 1
ATOM 1974 C C . LEU A 1 238 ? -12.961 1.271 -3.907 1.00 83.38 238 LEU A C 1
ATOM 1976 O O . LEU A 1 238 ? -13.802 1.074 -4.778 1.00 83.38 238 LEU A O 1
ATOM 1980 N N . HIS A 1 239 ? -11.659 1.034 -4.089 1.00 81.62 239 HIS A N 1
ATOM 1981 C CA . HIS A 1 239 ? -11.091 0.810 -5.424 1.00 81.62 239 HIS A CA 1
ATOM 1982 C C . HIS A 1 239 ? -10.433 -0.551 -5.620 1.00 81.62 239 HIS A C 1
ATOM 1984 O O . HIS A 1 239 ? -10.374 -1.027 -6.751 1.00 81.62 239 HIS A O 1
ATOM 1990 N N . ILE A 1 240 ? -9.963 -1.225 -4.565 1.00 85.12 240 ILE A N 1
ATOM 1991 C CA . ILE A 1 240 ? -9.275 -2.517 -4.734 1.00 85.12 240 ILE A CA 1
ATOM 1992 C C . ILE A 1 240 ? -10.145 -3.560 -5.446 1.00 85.12 240 ILE A C 1
ATOM 1994 O O . ILE A 1 240 ? -9.640 -4.277 -6.305 1.00 85.12 240 ILE A O 1
ATOM 1998 N N . TRP A 1 241 ? -11.451 -3.606 -5.180 1.00 87.69 241 TRP A N 1
ATOM 1999 C CA . TRP A 1 241 ? -12.348 -4.519 -5.896 1.00 87.69 241 TRP A CA 1
ATOM 2000 C C . TRP A 1 241 ? -12.462 -4.192 -7.401 1.00 87.69 241 TRP A C 1
ATOM 2002 O O . TRP A 1 241 ? -12.552 -5.106 -8.218 1.00 87.69 241 TRP A O 1
ATOM 2012 N N . GLU A 1 242 ? -12.410 -2.913 -7.794 1.00 82.88 242 GLU A N 1
ATOM 2013 C CA . GLU A 1 242 ? -12.383 -2.505 -9.208 1.00 82.88 242 GLU A CA 1
ATOM 2014 C C . GLU A 1 242 ? -11.066 -2.927 -9.868 1.00 82.88 242 GLU A C 1
ATOM 2016 O O . GLU A 1 242 ? -11.070 -3.440 -10.987 1.00 82.88 242 GLU A O 1
ATOM 2021 N N . PHE A 1 243 ? -9.941 -2.770 -9.161 1.00 79.06 243 PHE A N 1
ATOM 2022 C CA . PHE A 1 243 ? -8.637 -3.250 -9.625 1.00 79.06 243 PHE A CA 1
ATOM 2023 C C . PHE A 1 243 ? -8.621 -4.772 -9.798 1.00 79.06 243 PHE A C 1
ATOM 2025 O O . PHE A 1 243 ? -8.103 -5.259 -10.802 1.00 79.06 243 PHE A O 1
ATOM 2032 N N . MET A 1 244 ? -9.230 -5.525 -8.877 1.00 83.56 244 MET A N 1
ATOM 2033 C CA . MET A 1 244 ? -9.367 -6.981 -9.001 1.00 83.56 244 MET A CA 1
ATOM 2034 C C . MET A 1 244 ? -10.168 -7.380 -10.249 1.00 83.56 244 MET A C 1
ATOM 2036 O O . MET A 1 244 ? -9.795 -8.335 -10.923 1.00 83.56 244 MET A O 1
ATOM 2040 N N . LEU A 1 245 ? -11.231 -6.642 -10.595 1.00 83.81 245 LEU A N 1
ATOM 2041 C CA . LEU A 1 245 ? -11.999 -6.882 -11.824 1.00 83.81 245 LEU A CA 1
ATOM 2042 C C . LEU A 1 245 ? -11.187 -6.561 -13.084 1.00 83.81 245 LEU A C 1
ATOM 2044 O O . LEU A 1 245 ? -11.179 -7.346 -14.028 1.00 83.81 245 LEU A O 1
ATOM 2048 N N . LYS A 1 246 ? -10.487 -5.421 -13.102 1.00 78.56 246 LYS A N 1
ATOM 2049 C CA . LYS A 1 246 ? -9.686 -4.992 -14.259 1.00 78.56 246 LYS A CA 1
ATOM 2050 C C . LYS A 1 246 ? -8.483 -5.899 -14.515 1.00 78.56 246 LYS A C 1
ATOM 2052 O O . LYS A 1 246 ? -8.172 -6.196 -15.665 1.00 78.56 246 LYS A O 1
ATOM 2057 N N . HIS A 1 247 ? -7.817 -6.353 -13.456 1.00 76.62 247 HIS A N 1
ATOM 2058 C CA . HIS A 1 247 ? -6.593 -7.152 -13.535 1.00 76.62 247 HIS A CA 1
ATOM 2059 C C . HIS A 1 247 ? -6.805 -8.609 -13.127 1.00 76.62 247 HIS A C 1
ATOM 2061 O O . HIS A 1 247 ? -5.872 -9.261 -12.660 1.00 76.62 247 HIS A O 1
ATOM 2067 N N . GLN A 1 248 ? -8.008 -9.148 -13.347 1.00 76.00 248 GLN A N 1
ATOM 2068 C CA . GLN A 1 248 ? -8.353 -10.526 -12.988 1.00 76.00 248 GLN A CA 1
ATOM 2069 C C . GLN A 1 248 ? -7.374 -11.557 -13.578 1.00 76.00 248 GLN A C 1
ATOM 2071 O O . GLN A 1 248 ? -7.132 -12.597 -12.976 1.00 76.00 248 GLN A O 1
ATOM 2076 N N . ARG A 1 249 ? -6.758 -11.241 -14.727 1.00 74.56 249 ARG A N 1
ATOM 2077 C CA . ARG A 1 249 ? -5.719 -12.062 -15.366 1.00 74.56 249 ARG A CA 1
ATOM 2078 C C . ARG A 1 249 ? -4.453 -12.228 -14.519 1.00 74.56 249 ARG A C 1
ATOM 2080 O O . ARG A 1 249 ? -3.810 -13.266 -14.630 1.00 74.56 249 ARG A O 1
ATOM 2087 N N . TRP A 1 250 ? -4.049 -11.207 -13.764 1.00 69.75 250 TRP A N 1
ATOM 2088 C CA . TRP A 1 250 ? -2.713 -11.149 -13.165 1.00 69.75 250 TRP A CA 1
ATOM 2089 C C . TRP A 1 250 ? -2.688 -11.310 -11.649 1.00 69.75 250 TRP A C 1
ATOM 2091 O O . TRP A 1 250 ? -1.592 -11.374 -11.124 1.00 69.75 250 TRP A O 1
ATOM 2101 N N . GLU A 1 251 ? -3.820 -11.469 -10.956 1.00 74.31 251 GLU A N 1
ATOM 2102 C CA . GLU A 1 251 ? -3.911 -11.494 -9.480 1.00 74.31 251 GLU A CA 1
ATOM 2103 C C . GLU A 1 251 ? -3.343 -10.218 -8.810 1.00 74.31 251 GLU A C 1
ATOM 2105 O O . GLU A 1 251 ? -2.374 -9.607 -9.258 1.00 74.31 251 GLU A O 1
ATOM 2110 N N . LEU A 1 252 ? -3.906 -9.784 -7.677 1.00 73.00 252 LEU A N 1
ATOM 2111 C CA . LEU A 1 252 ? -3.423 -8.550 -7.036 1.00 73.00 252 LEU A CA 1
ATOM 2112 C C . LEU A 1 252 ? -2.002 -8.702 -6.452 1.00 73.00 252 LEU A C 1
ATOM 2114 O O . LEU A 1 252 ? -1.224 -7.748 -6.419 1.00 73.00 252 LEU A O 1
ATOM 2118 N N . ASN A 1 253 ? -1.641 -9.917 -6.028 1.00 74.81 253 ASN A N 1
ATOM 2119 C CA . ASN A 1 253 ? -0.317 -10.235 -5.489 1.00 74.81 253 ASN A CA 1
ATOM 2120 C C . ASN A 1 253 ? 0.824 -9.922 -6.464 1.00 74.81 253 ASN A C 1
ATOM 2122 O O . ASN A 1 253 ? 1.922 -9.580 -6.021 1.00 74.81 253 ASN A O 1
ATOM 2126 N N . SER A 1 254 ? 0.566 -10.004 -7.767 1.00 74.00 254 SER A N 1
ATOM 2127 C CA . SER A 1 254 ? 1.554 -9.735 -8.812 1.00 74.00 254 SER A CA 1
ATOM 2128 C 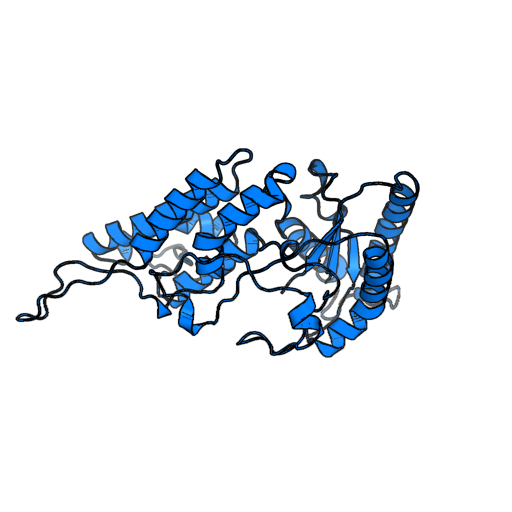C . SER A 1 254 ? 2.010 -8.277 -8.851 1.00 74.00 254 SER A C 1
ATOM 2130 O O . SER A 1 254 ? 3.099 -7.981 -9.332 1.00 74.00 254 SER A O 1
ATOM 2132 N N . PHE A 1 255 ? 1.231 -7.358 -8.280 1.00 75.06 255 PHE A N 1
ATOM 2133 C CA . PHE A 1 255 ? 1.567 -5.934 -8.220 1.00 75.06 255 PHE A CA 1
ATOM 2134 C C . PHE A 1 255 ? 2.302 -5.532 -6.929 1.00 75.06 255 PHE A C 1
ATOM 2136 O O . PHE A 1 255 ? 2.442 -4.349 -6.630 1.00 75.06 255 PHE A O 1
ATOM 2143 N N . SER A 1 256 ? 2.783 -6.503 -6.147 1.00 78.62 256 SER A N 1
ATOM 2144 C CA . SER A 1 256 ? 3.542 -6.250 -4.918 1.00 78.62 256 SER A CA 1
ATOM 2145 C C . SER A 1 256 ? 4.968 -5.763 -5.198 1.00 78.62 256 SER A C 1
ATOM 2147 O O . SER A 1 256 ? 5.719 -6.414 -5.926 1.00 78.62 256 SER A O 1
ATOM 2149 N N . CYS A 1 257 ? 5.415 -4.692 -4.529 1.00 77.62 257 CYS A N 1
ATOM 2150 C CA . CYS A 1 257 ? 6.817 -4.243 -4.616 1.00 77.62 257 CYS A CA 1
ATOM 2151 C C . CYS A 1 257 ? 7.782 -5.036 -3.713 1.00 77.62 257 CYS A C 1
ATOM 2153 O O . CYS A 1 257 ? 8.940 -4.641 -3.552 1.00 77.62 257 CYS A O 1
ATOM 2155 N N . SER A 1 258 ? 7.364 -6.154 -3.106 1.00 79.69 258 SER A N 1
ATOM 2156 C CA . SER A 1 258 ? 8.212 -6.923 -2.177 1.00 79.69 258 SER A CA 1
ATOM 2157 C C . SER A 1 258 ? 9.525 -7.405 -2.810 1.00 79.69 258 SER A C 1
ATOM 2159 O O . SER A 1 258 ? 10.579 -7.377 -2.168 1.00 79.69 258 SER A O 1
ATOM 2161 N N . ALA A 1 259 ? 9.491 -7.794 -4.087 1.00 83.06 259 ALA A N 1
ATOM 2162 C CA . ALA A 1 259 ? 10.675 -8.198 -4.838 1.00 83.06 259 ALA A CA 1
ATOM 2163 C C . ALA A 1 259 ? 11.647 -7.025 -5.057 1.00 83.06 259 ALA A C 1
ATOM 2165 O O . ALA A 1 259 ? 12.860 -7.204 -4.924 1.00 83.06 259 ALA A O 1
ATOM 2166 N N . VAL A 1 260 ? 11.124 -5.818 -5.299 1.00 82.31 260 VAL A N 1
ATOM 2167 C CA . VAL A 1 260 ? 11.905 -4.576 -5.446 1.00 82.31 260 VAL A CA 1
ATOM 2168 C C . VAL A 1 260 ? 12.554 -4.174 -4.123 1.00 82.31 260 VAL A C 1
ATOM 2170 O O . VAL A 1 260 ? 13.737 -3.832 -4.090 1.00 82.31 260 VAL A O 1
ATOM 2173 N N . GLU A 1 261 ? 11.818 -4.277 -3.014 1.00 81.75 261 GLU A N 1
ATOM 2174 C CA . GLU A 1 261 ? 12.340 -4.046 -1.662 1.00 81.75 261 GLU A CA 1
ATOM 2175 C C . GLU A 1 261 ? 13.478 -5.011 -1.325 1.00 81.75 261 GLU A C 1
ATOM 2177 O O . GLU A 1 261 ? 14.556 -4.597 -0.887 1.00 81.75 261 GLU A O 1
ATOM 2182 N N . LYS A 1 262 ? 13.283 -6.303 -1.609 1.00 84.88 262 LYS A N 1
ATOM 2183 C CA . LYS A 1 262 ? 14.311 -7.329 -1.417 1.00 84.88 262 LYS A CA 1
ATOM 2184 C C . LYS A 1 262 ? 15.516 -7.103 -2.332 1.00 84.88 262 LYS A C 1
ATOM 2186 O O . LYS A 1 262 ? 16.648 -7.282 -1.888 1.00 84.88 262 LYS A O 1
ATOM 2191 N N . LYS A 1 263 ? 15.305 -6.660 -3.576 1.00 84.69 263 LYS A N 1
ATOM 2192 C CA . LYS A 1 263 ? 16.390 -6.281 -4.490 1.00 84.69 263 LYS A CA 1
ATOM 2193 C C . LYS A 1 263 ? 17.213 -5.130 -3.921 1.00 84.69 263 LYS A C 1
ATOM 2195 O O . LYS A 1 263 ? 18.436 -5.225 -3.861 1.00 84.69 263 LYS A O 1
ATOM 2200 N N . ASN A 1 264 ? 16.551 -4.084 -3.429 1.00 82.94 264 ASN A N 1
ATOM 2201 C CA . ASN A 1 264 ? 17.241 -2.966 -2.798 1.00 82.94 264 ASN A CA 1
ATOM 2202 C C . ASN A 1 264 ? 18.019 -3.412 -1.550 1.00 82.94 264 ASN A C 1
ATOM 2204 O O . ASN A 1 264 ? 19.180 -3.047 -1.392 1.00 82.94 264 ASN A O 1
ATOM 2208 N N . HIS A 1 265 ? 17.426 -4.256 -0.700 1.00 82.06 265 HIS A N 1
ATOM 2209 C CA . HIS A 1 265 ? 18.123 -4.831 0.452 1.00 82.06 265 HIS A CA 1
ATOM 2210 C C . HIS A 1 265 ? 19.369 -5.627 0.031 1.00 82.06 265 HIS A C 1
ATOM 2212 O O . HIS A 1 265 ? 20.435 -5.455 0.621 1.00 82.06 265 HIS A O 1
ATOM 2218 N N . ASN A 1 266 ? 19.268 -6.442 -1.023 1.00 83.62 266 ASN A N 1
ATOM 2219 C CA . ASN A 1 266 ? 20.403 -7.177 -1.579 1.00 83.62 266 ASN A CA 1
ATOM 2220 C C . ASN A 1 266 ? 21.490 -6.229 -2.100 1.00 83.62 266 ASN A C 1
ATOM 2222 O O . ASN A 1 266 ? 22.664 -6.455 -1.818 1.00 83.62 266 ASN A O 1
ATOM 2226 N N . HIS A 1 267 ? 21.123 -5.150 -2.802 1.00 81.06 267 HIS A N 1
ATOM 2227 C CA . HIS A 1 267 ? 22.079 -4.139 -3.259 1.00 81.06 267 HIS A CA 1
ATOM 2228 C C . HIS A 1 267 ? 22.787 -3.456 -2.080 1.00 81.06 267 HIS A C 1
ATOM 2230 O O . HIS A 1 267 ? 24.015 -3.372 -2.053 1.00 81.06 267 HIS A O 1
ATOM 2236 N N . VAL A 1 268 ? 22.037 -3.020 -1.065 1.00 76.44 268 VAL A N 1
ATOM 2237 C CA . VAL A 1 268 ? 22.603 -2.402 0.145 1.00 76.44 268 VAL A CA 1
ATOM 2238 C C . VAL A 1 268 ? 23.538 -3.376 0.870 1.00 76.44 268 VAL A C 1
ATOM 2240 O O . VAL A 1 268 ? 24.679 -3.038 1.181 1.00 76.44 268 VAL A O 1
ATOM 2243 N N . SER A 1 269 ? 23.099 -4.613 1.084 1.00 78.44 269 SER A N 1
ATOM 2244 C CA . SER A 1 269 ? 23.880 -5.639 1.776 1.00 78.44 269 SER A CA 1
ATOM 2245 C C . SER A 1 269 ? 25.155 -6.019 1.010 1.00 78.44 269 SER A C 1
ATOM 2247 O O . SER A 1 269 ? 26.246 -6.089 1.579 1.00 78.44 269 SER A O 1
ATOM 2249 N N . TYR A 1 270 ? 25.058 -6.214 -0.304 1.00 76.44 270 TYR A N 1
ATOM 2250 C CA . TYR A 1 270 ? 26.184 -6.673 -1.111 1.00 76.44 270 TYR A CA 1
ATOM 2251 C C . TYR A 1 270 ? 27.219 -5.570 -1.365 1.00 76.44 270 TYR A C 1
ATOM 2253 O O . TYR A 1 270 ? 28.416 -5.804 -1.183 1.00 76.44 270 TYR A O 1
ATOM 2261 N N . PHE A 1 271 ? 26.769 -4.371 -1.748 1.00 73.00 271 PHE A N 1
ATOM 2262 C CA . PHE A 1 271 ? 27.652 -3.290 -2.194 1.00 73.00 271 PHE A CA 1
ATOM 2263 C C . PHE A 1 271 ? 28.027 -2.306 -1.076 1.00 73.00 271 PHE A C 1
ATOM 2265 O O . PHE A 1 271 ? 29.108 -1.719 -1.126 1.00 73.00 271 PHE A O 1
ATOM 2272 N N . PHE A 1 272 ? 27.198 -2.155 -0.033 1.00 68.19 272 PHE A N 1
ATOM 2273 C CA . PHE A 1 272 ? 27.427 -1.165 1.030 1.00 68.19 272 PHE A CA 1
ATOM 2274 C C . PHE A 1 272 ? 27.758 -1.769 2.404 1.00 68.19 272 PHE A C 1
ATOM 2276 O O . PHE A 1 272 ? 28.566 -1.184 3.116 1.00 68.19 272 PHE A O 1
ATOM 2283 N N . HIS A 1 273 ? 27.230 -2.936 2.801 1.00 57.59 273 HIS A N 1
ATOM 2284 C CA . HIS A 1 273 ? 27.600 -3.542 4.100 1.00 57.59 273 HIS A CA 1
ATOM 2285 C C . HIS A 1 273 ? 28.996 -4.183 4.127 1.00 57.59 273 HIS A C 1
ATOM 2287 O O . HIS A 1 273 ? 29.547 -4.398 5.204 1.00 57.59 273 HIS A O 1
ATOM 2293 N N . LYS A 1 274 ? 29.614 -4.453 2.969 1.00 51.62 274 LYS A N 1
ATOM 2294 C CA . LYS A 1 274 ? 30.980 -5.006 2.892 1.00 51.62 274 LYS A CA 1
ATOM 2295 C C . LYS A 1 274 ? 32.094 -3.955 2.785 1.00 51.62 274 LYS A C 1
ATOM 2297 O O . LYS A 1 274 ? 33.250 -4.337 2.614 1.00 51.62 274 LYS A O 1
ATOM 2302 N N . THR A 1 275 ? 31.794 -2.655 2.861 1.00 47.88 275 THR A N 1
ATOM 2303 C CA . THR A 1 275 ? 32.790 -1.578 2.689 1.00 47.88 275 THR A CA 1
ATOM 2304 C C . THR A 1 275 ? 32.505 -0.370 3.599 1.00 47.88 275 THR A C 1
ATOM 2306 O O . THR A 1 275 ? 31.379 -0.156 4.036 1.00 47.88 275 THR A O 1
ATOM 2309 N N . LEU A 1 276 ? 33.550 0.391 3.960 1.00 44.06 276 LEU A N 1
ATOM 2310 C CA . LEU A 1 276 ? 33.458 1.554 4.862 1.00 44.06 276 LEU A CA 1
ATOM 2311 C C . LEU A 1 276 ? 32.506 2.625 4.311 1.00 44.06 276 LEU A C 1
ATOM 2313 O O . LEU A 1 276 ? 32.435 2.775 3.097 1.00 44.06 276 LEU A O 1
ATOM 2317 N N . LYS A 1 277 ? 31.867 3.361 5.242 1.00 41.56 277 LYS A N 1
ATOM 2318 C CA . LYS A 1 277 ? 30.909 4.505 5.226 1.00 41.56 277 LYS A CA 1
ATOM 2319 C C . LYS A 1 277 ? 30.461 5.191 3.911 1.00 41.56 277 LYS A C 1
ATOM 2321 O O . LYS A 1 277 ? 29.429 5.846 3.944 1.00 41.56 277 LYS A O 1
ATOM 2326 N N . ASN A 1 278 ? 31.161 5.023 2.790 1.00 45.50 278 ASN A N 1
ATOM 2327 C CA . ASN A 1 278 ? 30.840 5.545 1.459 1.00 45.50 278 ASN A CA 1
ATOM 2328 C C . ASN A 1 278 ? 30.689 4.469 0.351 1.00 45.50 278 ASN A C 1
ATOM 2330 O O . ASN A 1 278 ? 30.343 4.835 -0.767 1.00 45.50 278 ASN A O 1
ATOM 2334 N N . GLY A 1 279 ? 30.906 3.174 0.625 1.00 45.75 279 GLY A N 1
ATOM 2335 C CA . GLY A 1 279 ? 30.692 2.084 -0.344 1.00 45.75 279 GLY A CA 1
ATOM 2336 C C . GLY A 1 279 ? 31.778 1.952 -1.437 1.00 45.75 279 GLY A C 1
ATOM 2337 O O . GLY A 1 279 ? 32.112 2.930 -2.102 1.00 45.75 279 GLY A O 1
ATOM 2338 N N . GLY A 1 280 ? 32.309 0.743 -1.661 1.00 49.97 280 GLY A N 1
ATOM 2339 C CA . GLY A 1 280 ? 33.226 0.396 -2.770 1.00 49.97 280 GLY A CA 1
ATOM 2340 C C . GLY A 1 280 ? 34.519 -0.324 -2.349 1.00 49.97 280 GLY A C 1
ATOM 2341 O O . GLY A 1 280 ? 35.052 -0.106 -1.255 1.00 49.97 280 GLY A O 1
ATOM 2342 N N . LYS A 1 281 ? 35.048 -1.216 -3.203 1.00 52.53 281 LYS A N 1
ATOM 2343 C CA . LYS A 1 281 ? 36.351 -1.873 -2.964 1.00 52.53 281 LYS A CA 1
ATOM 2344 C C . LYS A 1 281 ? 37.497 -0.913 -3.302 1.00 52.53 281 LYS A C 1
ATOM 2346 O O . LYS A 1 281 ? 37.653 -0.499 -4.448 1.00 52.53 281 LYS A O 1
ATOM 2351 N N . PHE A 1 282 ? 38.378 -0.642 -2.333 1.00 48.50 282 PHE A N 1
ATOM 2352 C CA . PHE A 1 282 ? 39.544 0.250 -2.496 1.00 48.50 282 PHE A CA 1
ATOM 2353 C C . PHE A 1 282 ? 40.476 -0.154 -3.658 1.00 48.50 282 PHE A C 1
ATOM 2355 O O . PHE A 1 282 ? 41.177 0.685 -4.216 1.00 48.50 282 PHE A O 1
ATOM 2362 N N . GLN A 1 283 ? 40.460 -1.432 -4.051 1.00 54.34 283 GLN A N 1
ATOM 2363 C CA . GLN A 1 283 ? 41.306 -1.981 -5.114 1.00 54.34 283 GLN A CA 1
ATOM 2364 C C . GLN A 1 283 ? 40.936 -1.488 -6.528 1.00 54.34 283 GLN A C 1
ATOM 2366 O O . GLN A 1 283 ? 41.834 -1.402 -7.359 1.00 54.34 283 GLN A O 1
ATOM 2371 N N . ASN A 1 284 ? 39.676 -1.099 -6.794 1.00 55.53 284 ASN A N 1
ATOM 2372 C CA . ASN A 1 284 ? 39.206 -0.786 -8.157 1.00 55.53 284 ASN A CA 1
ATOM 2373 C C . ASN A 1 284 ? 38.826 0.689 -8.410 1.00 55.53 284 ASN A C 1
ATOM 2375 O O . ASN A 1 284 ? 38.530 1.042 -9.548 1.00 55.53 284 ASN A O 1
ATOM 2379 N N . LYS A 1 285 ? 38.846 1.574 -7.396 1.00 58.19 285 LYS A N 1
ATOM 2380 C CA . LYS A 1 285 ? 38.409 2.993 -7.506 1.00 58.19 285 LYS A CA 1
ATOM 2381 C C . LYS A 1 285 ? 37.016 3.183 -8.149 1.00 58.19 285 LYS A C 1
ATOM 2383 O O . LYS A 1 285 ? 36.742 4.223 -8.747 1.00 58.19 285 LYS A O 1
ATOM 2388 N N . THR A 1 286 ? 36.128 2.201 -8.038 1.00 62.06 286 THR A N 1
ATOM 2389 C CA . THR A 1 286 ? 34.750 2.255 -8.542 1.00 62.06 286 THR A CA 1
ATOM 2390 C C . THR A 1 286 ? 33.791 2.626 -7.414 1.00 62.06 286 THR A C 1
ATOM 2392 O O . THR A 1 286 ? 33.935 2.155 -6.289 1.00 62.06 286 THR A O 1
ATOM 2395 N N . SER A 1 287 ? 32.825 3.509 -7.687 1.00 71.69 287 SER A N 1
ATOM 2396 C CA . SER A 1 2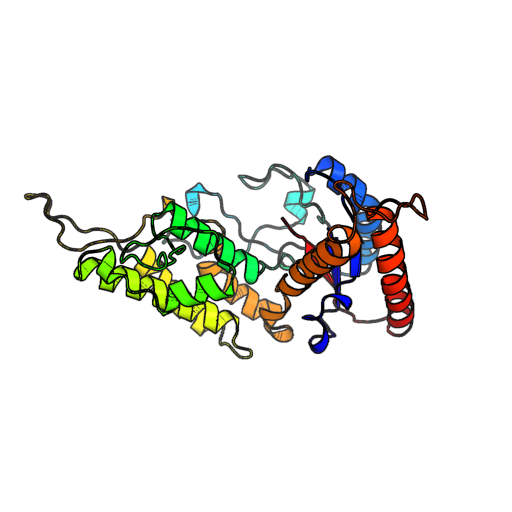87 ? 31.759 3.808 -6.725 1.00 71.69 287 SER A CA 1
ATOM 2397 C C . SER A 1 287 ? 30.787 2.629 -6.639 1.00 71.69 287 SER A C 1
ATOM 2399 O O . SER A 1 287 ? 30.544 1.961 -7.645 1.00 71.69 287 SER A O 1
ATOM 2401 N N . ALA A 1 288 ? 30.168 2.411 -5.475 1.00 71.50 288 ALA A N 1
ATOM 2402 C CA . ALA A 1 288 ? 29.150 1.367 -5.305 1.00 71.50 288 ALA A CA 1
ATOM 2403 C C . ALA A 1 288 ? 28.008 1.480 -6.336 1.00 71.50 288 ALA A C 1
ATOM 2405 O O . ALA A 1 288 ? 27.511 0.476 -6.829 1.00 71.50 288 ALA A O 1
ATOM 2406 N N . ILE A 1 289 ? 27.639 2.703 -6.733 1.00 72.75 289 ILE A N 1
ATOM 2407 C CA . ILE A 1 289 ? 26.635 2.951 -7.781 1.00 72.75 289 ILE A CA 1
ATOM 2408 C C . ILE A 1 289 ? 27.091 2.385 -9.128 1.00 72.75 289 ILE A C 1
ATOM 2410 O O . ILE A 1 289 ? 26.304 1.740 -9.813 1.00 72.75 289 ILE A O 1
ATOM 2414 N N . ARG A 1 290 ? 28.357 2.600 -9.504 1.00 71.25 290 ARG A N 1
ATOM 2415 C CA . ARG A 1 290 ? 28.909 2.072 -10.755 1.00 71.25 290 ARG A CA 1
ATOM 2416 C C . ARG A 1 290 ? 28.981 0.547 -10.734 1.00 71.25 290 ARG A C 1
ATOM 2418 O O . ARG A 1 290 ? 28.639 -0.076 -11.729 1.00 71.25 290 ARG A O 1
ATOM 2425 N N . GLU A 1 291 ? 29.354 -0.043 -9.601 1.00 76.00 291 GLU A N 1
ATOM 2426 C CA . GLU A 1 291 ? 29.365 -1.502 -9.427 1.00 76.00 291 GLU A CA 1
ATOM 2427 C C . GLU A 1 291 ? 27.953 -2.103 -9.541 1.00 76.00 291 GLU A C 1
ATOM 2429 O O . GLU A 1 291 ? 27.772 -3.121 -10.208 1.00 76.00 291 GLU A O 1
ATOM 2434 N N . ILE A 1 292 ? 26.938 -1.446 -8.962 1.00 79.06 292 ILE A N 1
ATOM 2435 C CA . ILE A 1 292 ? 25.531 -1.846 -9.120 1.00 79.06 292 ILE A CA 1
ATOM 2436 C C . ILE A 1 292 ? 25.100 -1.707 -10.583 1.00 79.06 292 ILE A C 1
ATOM 2438 O O . ILE A 1 292 ? 24.494 -2.626 -11.120 1.00 79.06 292 ILE A O 1
ATOM 2442 N N . MET A 1 293 ? 25.426 -0.594 -11.248 1.00 74.81 293 MET A N 1
ATOM 2443 C CA . MET A 1 293 ? 25.089 -0.393 -12.662 1.00 74.81 293 MET A CA 1
ATOM 2444 C C . MET A 1 293 ? 25.723 -1.454 -13.563 1.00 74.81 293 MET A C 1
ATOM 2446 O O . MET A 1 293 ? 25.055 -1.966 -14.452 1.00 74.81 293 MET A O 1
ATOM 2450 N N . GLU A 1 294 ? 26.992 -1.806 -13.351 1.00 75.44 294 GLU A N 1
ATOM 2451 C CA . GLU A 1 294 ? 27.676 -2.851 -14.122 1.00 75.44 294 GLU A CA 1
ATOM 2452 C C . GLU A 1 294 ? 27.034 -4.231 -13.892 1.00 75.44 294 GLU A C 1
ATOM 2454 O O . GLU A 1 294 ? 26.817 -4.975 -14.850 1.00 75.44 294 GLU A O 1
ATOM 2459 N N . HIS A 1 295 ? 26.654 -4.545 -12.649 1.00 78.31 295 HIS A N 1
ATOM 2460 C CA . HIS A 1 295 ? 25.936 -5.775 -12.308 1.00 78.31 295 HIS A CA 1
ATOM 2461 C C . HIS A 1 295 ? 24.539 -5.842 -12.950 1.00 78.31 295 HIS A C 1
ATOM 2463 O O . HIS A 1 295 ? 24.189 -6.838 -13.584 1.00 78.31 295 HIS A O 1
ATOM 2469 N N . GLU A 1 296 ? 23.756 -4.768 -12.834 1.00 79.38 296 GLU A N 1
ATOM 2470 C CA . GLU A 1 296 ? 22.402 -4.679 -13.389 1.00 79.38 296 GLU A CA 1
ATOM 2471 C C . GLU A 1 296 ? 22.405 -4.651 -14.921 1.00 79.38 296 GLU A C 1
ATOM 2473 O O . GLU A 1 296 ? 21.571 -5.304 -15.539 1.00 79.38 296 GLU A O 1
ATOM 2478 N N . ASN A 1 297 ? 23.373 -3.978 -15.553 1.00 70.50 297 ASN A N 1
ATOM 2479 C CA . ASN A 1 297 ? 23.518 -3.967 -17.010 1.00 70.50 297 ASN A CA 1
ATOM 2480 C C . ASN A 1 297 ? 23.793 -5.365 -17.573 1.00 70.50 297 ASN A C 1
ATOM 2482 O O . ASN A 1 297 ? 23.324 -5.685 -18.664 1.00 70.50 297 ASN A O 1
ATOM 2486 N N . TRP A 1 298 ? 24.520 -6.214 -16.841 1.00 59.50 298 TRP A N 1
ATOM 2487 C CA . TRP A 1 298 ? 24.732 -7.604 -17.241 1.00 59.50 298 TRP A CA 1
ATOM 2488 C C . TRP A 1 298 ? 23.423 -8.409 -17.209 1.00 59.50 298 TRP A C 1
ATOM 2490 O O . TRP A 1 298 ? 23.104 -9.114 -18.167 1.00 59.50 298 TRP A O 1
ATOM 2500 N N . LEU A 1 299 ? 22.614 -8.233 -16.159 1.00 60.34 299 LEU A N 1
ATOM 2501 C CA . LEU A 1 299 ? 21.278 -8.833 -16.065 1.00 60.34 299 LEU A CA 1
ATOM 2502 C C . LEU A 1 299 ? 20.328 -8.296 -17.149 1.00 60.34 299 LEU A C 1
ATOM 2504 O O . LEU A 1 299 ? 19.586 -9.064 -17.761 1.00 60.34 299 LEU A O 1
ATOM 2508 N N . PHE A 1 300 ? 20.383 -6.994 -17.437 1.00 59.34 300 PHE A N 1
ATOM 2509 C CA . PHE A 1 300 ? 19.570 -6.344 -18.464 1.00 59.34 300 PHE A CA 1
ATOM 2510 C C . PHE A 1 300 ? 19.983 -6.736 -19.891 1.00 59.34 300 PHE A C 1
ATOM 2512 O O . PHE A 1 300 ? 19.141 -6.837 -20.780 1.00 59.34 300 PHE A O 1
ATOM 2519 N N . PHE A 1 301 ? 21.266 -7.006 -20.135 1.00 53.75 301 PHE A N 1
ATOM 2520 C CA . PHE A 1 301 ? 21.736 -7.550 -21.410 1.00 53.75 301 PHE A CA 1
ATOM 2521 C C . PHE A 1 301 ? 21.174 -8.956 -21.659 1.00 53.75 301 PHE A C 1
ATOM 2523 O O . PHE A 1 301 ? 20.677 -9.235 -22.751 1.00 53.75 301 PHE A O 1
ATOM 2530 N N . ILE A 1 302 ? 21.167 -9.814 -20.632 1.00 52.72 302 ILE A N 1
ATOM 2531 C CA . ILE A 1 302 ? 20.514 -11.131 -20.688 1.00 52.72 302 ILE A CA 1
ATOM 2532 C C . ILE A 1 302 ? 19.010 -10.972 -20.952 1.00 52.72 302 ILE A C 1
ATOM 2534 O O . ILE A 1 302 ? 18.461 -11.661 -21.811 1.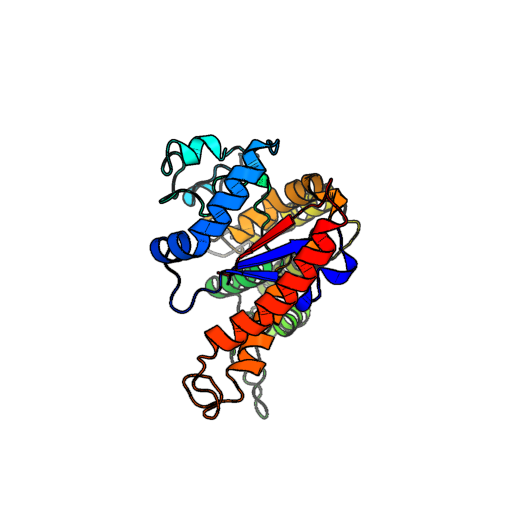00 52.72 302 ILE A O 1
ATOM 2538 N N . PHE A 1 303 ? 18.357 -10.019 -20.283 1.00 52.19 303 PHE A N 1
ATOM 2539 C CA . PHE A 1 303 ? 16.956 -9.681 -20.533 1.00 52.19 303 PHE A CA 1
ATOM 2540 C C . PHE A 1 303 ? 16.702 -9.251 -21.983 1.00 52.19 303 PHE A C 1
ATOM 2542 O O . PHE A 1 303 ? 15.813 -9.800 -22.625 1.00 52.19 303 PHE A O 1
ATOM 2549 N N . LYS A 1 304 ? 17.510 -8.338 -22.540 1.00 50.53 304 LYS A N 1
ATOM 2550 C CA . LYS A 1 304 ? 17.403 -7.904 -23.944 1.00 50.53 304 LYS A CA 1
ATOM 2551 C C . LYS A 1 304 ? 17.569 -9.063 -24.929 1.00 50.53 304 LYS A C 1
ATOM 2553 O O . LYS A 1 304 ? 16.833 -9.109 -25.909 1.00 50.53 304 LYS A O 1
ATOM 2558 N N . ILE A 1 305 ? 18.479 -10.006 -24.669 1.00 43.19 305 ILE A N 1
ATOM 2559 C CA . ILE A 1 305 ? 18.649 -11.213 -25.498 1.00 43.19 305 ILE A CA 1
ATOM 2560 C C . ILE A 1 305 ? 17.380 -12.077 -25.489 1.00 43.19 305 ILE A C 1
ATOM 2562 O O . ILE A 1 305 ? 16.961 -12.552 -26.541 1.00 43.19 305 ILE A O 1
ATOM 2566 N N . ILE A 1 306 ? 16.749 -12.255 -24.326 1.00 43.91 306 ILE A N 1
ATOM 2567 C CA . ILE A 1 306 ? 15.501 -13.023 -24.191 1.00 43.91 306 ILE A CA 1
ATOM 2568 C C . ILE A 1 306 ? 14.328 -12.277 -24.855 1.00 43.91 306 ILE A C 1
ATOM 2570 O O . ILE A 1 306 ? 13.520 -12.884 -25.555 1.00 43.91 306 ILE A O 1
ATOM 2574 N N . PHE A 1 307 ? 14.269 -10.953 -24.700 1.00 39.19 307 PHE A N 1
ATOM 2575 C CA . PHE A 1 307 ? 13.214 -10.089 -25.237 1.00 39.19 307 PHE A CA 1
ATOM 2576 C C . PHE A 1 307 ? 13.232 -10.009 -26.774 1.00 39.19 307 PHE A C 1
ATOM 2578 O O . PHE A 1 307 ? 12.180 -10.023 -27.409 1.00 39.19 307 PHE A O 1
ATOM 2585 N N . LEU A 1 308 ? 14.420 -10.018 -27.394 1.00 37.69 308 LEU A N 1
ATOM 2586 C CA . LEU A 1 308 ? 14.584 -10.052 -28.856 1.00 37.69 308 LEU A CA 1
ATOM 2587 C C . LEU A 1 308 ? 14.025 -11.332 -29.512 1.00 37.69 308 LEU A C 1
ATOM 2589 O O . LEU A 1 308 ? 13.767 -11.323 -30.713 1.00 37.69 308 LEU A O 1
ATOM 2593 N N . PHE A 1 309 ? 13.790 -12.405 -28.748 1.00 31.91 309 PHE A N 1
ATOM 2594 C CA . PHE A 1 309 ? 13.217 -13.664 -29.242 1.00 31.91 309 PHE A CA 1
ATOM 2595 C C . PHE A 1 309 ? 11.683 -13.762 -29.118 1.00 31.91 309 PHE A C 1
ATOM 2597 O O . PHE A 1 309 ? 11.102 -14.701 -29.661 1.00 31.91 309 PHE A O 1
ATOM 2604 N N . HIS A 1 310 ? 11.011 -12.833 -28.430 1.00 34.84 310 HIS A N 1
ATOM 2605 C CA . HIS A 1 310 ? 9.554 -12.849 -28.195 1.00 34.84 310 HIS A CA 1
ATOM 2606 C C . HIS A 1 310 ? 8.922 -11.482 -28.506 1.00 34.84 310 HIS A C 1
ATOM 2608 O O . HIS A 1 310 ? 8.200 -10.886 -27.707 1.00 34.84 310 HIS A O 1
ATOM 2614 N N . ILE A 1 311 ? 9.204 -10.961 -29.702 1.00 32.97 311 ILE A N 1
ATOM 2615 C CA . ILE A 1 311 ? 8.552 -9.755 -30.216 1.00 32.97 311 ILE A CA 1
ATOM 2616 C C . ILE A 1 311 ? 7.137 -10.142 -30.647 1.00 32.97 311 ILE A C 1
ATOM 2618 O O . ILE A 1 311 ? 6.950 -10.621 -31.760 1.00 32.97 311 ILE A O 1
ATOM 2622 N N . LEU A 1 312 ? 6.186 -9.992 -29.720 1.00 32.72 312 LEU A N 1
ATOM 2623 C CA . LEU A 1 312 ? 4.773 -9.605 -29.884 1.00 32.72 312 LEU A CA 1
ATOM 2624 C C . LEU A 1 312 ? 3.975 -10.181 -28.697 1.00 32.72 312 LEU A C 1
ATOM 2626 O O . LEU A 1 312 ? 3.822 -11.395 -28.590 1.00 32.72 312 LEU A O 1
ATOM 2630 N N . ASN A 1 313 ? 3.430 -9.293 -27.853 1.00 35.31 313 ASN A N 1
ATOM 2631 C CA . ASN A 1 313 ? 2.534 -9.557 -26.704 1.00 35.31 313 ASN A CA 1
ATOM 2632 C C . ASN A 1 313 ? 3.176 -9.819 -25.321 1.00 35.31 313 ASN A C 1
ATOM 2634 O O . ASN A 1 313 ? 2.747 -10.738 -24.629 1.00 35.31 313 ASN A O 1
ATOM 2638 N N . LEU A 1 314 ? 4.145 -9.005 -24.878 1.00 43.06 314 LEU A N 1
ATOM 2639 C CA . LEU A 1 314 ? 4.626 -9.029 -23.483 1.00 43.06 314 LEU A CA 1
ATOM 2640 C C . LEU A 1 314 ? 4.100 -7.827 -22.684 1.00 43.06 314 LEU A C 1
ATOM 2642 O O . LEU A 1 314 ? 4.252 -6.683 -23.111 1.00 43.06 314 LEU A O 1
ATOM 2646 N N . ASN A 1 315 ? 3.519 -8.087 -21.511 1.00 47.03 315 ASN A N 1
ATOM 2647 C CA . ASN A 1 315 ? 3.035 -7.069 -20.577 1.00 47.03 315 ASN A CA 1
ATOM 2648 C C . ASN A 1 315 ? 4.147 -6.668 -19.603 1.00 47.03 315 ASN A C 1
ATOM 2650 O O . ASN A 1 315 ? 4.678 -7.496 -18.857 1.00 47.03 315 ASN A O 1
ATOM 2654 N N . ILE A 1 316 ? 4.494 -5.382 -19.614 1.00 47.06 316 ILE A N 1
ATOM 2655 C CA . ILE A 1 316 ? 5.582 -4.805 -18.824 1.00 47.06 316 ILE A CA 1
ATOM 2656 C C . ILE A 1 316 ? 4.987 -3.956 -17.701 1.00 47.06 316 ILE A C 1
ATOM 2658 O O . ILE A 1 316 ? 4.138 -3.105 -17.960 1.00 47.06 316 ILE A O 1
ATOM 2662 N N . PHE A 1 317 ? 5.464 -4.149 -16.470 1.00 51.03 317 PHE A N 1
ATOM 2663 C CA . PHE A 1 317 ? 5.073 -3.321 -15.329 1.00 51.03 317 PHE A CA 1
ATOM 2664 C C . PHE A 1 317 ? 6.267 -2.552 -14.772 1.00 51.03 317 PHE A C 1
ATOM 2666 O O . PHE A 1 317 ? 7.356 -3.108 -14.599 1.00 51.03 317 PHE A O 1
ATOM 2673 N N . ILE A 1 318 ? 6.053 -1.266 -14.494 1.00 53.56 318 ILE A N 1
ATOM 2674 C CA . ILE A 1 318 ? 7.061 -0.382 -13.913 1.00 53.56 318 ILE A CA 1
ATOM 2675 C C . ILE A 1 318 ? 6.796 -0.286 -12.419 1.00 53.56 318 ILE A C 1
ATOM 2677 O O . ILE A 1 318 ? 5.755 0.206 -11.992 1.00 53.56 318 ILE A O 1
ATOM 2681 N N . PHE A 1 319 ? 7.771 -0.714 -11.629 1.00 50.97 319 PHE A N 1
ATOM 2682 C CA . PHE A 1 319 ? 7.737 -0.570 -10.187 1.00 50.97 319 PHE A CA 1
ATOM 2683 C C . PHE A 1 319 ? 8.587 0.626 -9.761 1.00 50.97 319 PHE A C 1
ATOM 2685 O O . PHE A 1 319 ? 9.722 0.821 -10.214 1.00 50.97 319 PHE A O 1
ATOM 2692 N N . TYR A 1 320 ? 8.025 1.425 -8.859 1.00 49.62 320 TYR A N 1
ATOM 2693 C CA . TYR A 1 320 ? 8.666 2.600 -8.293 1.00 49.62 320 TYR A CA 1
ATOM 2694 C C . TYR A 1 320 ? 8.592 2.551 -6.768 1.00 49.62 320 TYR A C 1
ATOM 2696 O O . TYR A 1 320 ? 7.551 2.218 -6.206 1.00 49.62 320 TYR A O 1
ATOM 2704 N N . ARG A 1 321 ? 9.696 2.890 -6.100 1.00 40.19 321 ARG A N 1
ATOM 2705 C CA . ARG A 1 321 ? 9.773 2.968 -4.637 1.00 40.19 321 ARG A CA 1
ATOM 2706 C C . ARG A 1 321 ? 9.745 4.430 -4.188 1.00 40.19 321 ARG A C 1
ATOM 2708 O O . ARG A 1 321 ? 10.595 5.186 -4.654 1.00 40.19 321 ARG A O 1
ATOM 2715 N N . PHE A 1 322 ? 8.828 4.750 -3.269 1.00 36.69 322 PHE A N 1
ATOM 2716 C CA . PHE A 1 322 ? 8.778 5.998 -2.489 1.00 36.69 322 PHE A CA 1
ATOM 2717 C C . PHE A 1 322 ? 9.600 5.920 -1.196 1.00 36.69 322 PHE A C 1
ATOM 2719 O O . PHE A 1 322 ? 9.813 4.793 -0.683 1.00 36.69 322 PHE A O 1
#

Organism: NCBI:txid588596

Radius of gyration: 22.91 Å; chains: 1; bounding box: 70×39×65 Å

pLDDT: mean 71.99, std 14.11, range [31.28, 95.56]